Protein AF-A0A452YXS5-F1 (afdb_monomer)

Sequence (193 aa):
ILWVYSGRRGVHCWVCDSRARKLSNEQRSAIADYFRVYKGGENSLKKVSLTGPVLHPFLARSYTDVLKCFFEDKLLHSQQLFASEERCQKILELIPDENVASELHDKWQGNRRSSISKEDVNAARWEQLKTTLQSGKHKTQGLRRCVEEIVFSYTYPRLDMEGVKAHESFTEGPLLHTPKDRACLRSNRSQQL

Mean predicted aligned error: 9.59 Å

Nearest PDB structures (foldseek):
  8g9f-assembly1_D  TM=9.074E-01  e=2.894E-08  Xenopus laevis
  6r4u-assembly1_A  TM=8.465E-01  e=2.601E-08  Homo sapiens
  6r5e-assembly2_E  TM=8.454E-01  e=2.744E-08  Homo sapiens
  4bpu-assembly1_A  TM=8.577E-01  e=5.208E-08  Homo sapiens
  4mm2-assembly1_A  TM=7.569E-01  e=1.216E-06  Saccharomyces cerevisiae S288C

Foldseek 3Di:
DFWWALLPDDIDDDDPDPVLLPDALVRLLVVVVVLDQQDDDPPDLQRGDQDDPDGDPVLVCCCPVPLVCCCLVPVLQVVLQQQDPVSLVSLLSLQPDVVLSVVLSVVLVVPPPDPADSNRSSNVSLVVSVCSLPPPPDPDPRSPCSNVSSSCVRGRDDDDSVVRSDSPPPRPPQADQDPVGGGTHTDDPVPPD

Solvent-accessible surface area (backbone atoms only — not comparable to full-atom values): 11747 Å² total; per-residue (Å²): 118,46,44,29,35,65,46,80,88,54,71,46,81,45,65,75,49,74,69,60,70,70,53,52,54,66,56,37,40,54,55,51,54,72,69,56,60,74,78,46,59,94,86,41,80,62,34,45,73,84,70,74,98,61,70,57,69,68,59,48,46,46,39,70,78,46,43,49,56,46,39,65,74,45,43,42,68,76,64,45,51,52,72,44,70,73,45,40,48,64,55,38,65,59,45,88,48,65,67,60,31,48,54,51,52,50,56,64,59,72,52,75,82,59,97,65,52,72,71,55,43,31,56,52,52,51,52,52,50,52,54,58,53,67,33,84,85,59,80,52,84,72,40,80,48,40,69,58,34,52,49,43,66,78,61,55,82,84,79,65,62,67,70,60,39,45,95,77,60,84,62,82,56,76,69,46,68,42,102,79,82,26,63,15,44,76,57,62,82,85,78,79,119

Organism: Aegilops tauschii subsp. strangulata (NCBI:txid200361)

Radius of gyration: 20.04 Å; Cα contacts (8 Å, |Δi|>4): 189; chains: 1; bounding box: 56×34×54 Å

InterPro domains:
  IPR002755 DNA primase, small subunit [PF01896] (1-164)

pLDDT: mean 79.79, std 17.88, range [32.03, 97.44]

Structure (mmCIF, N/CA/C/O backbone):
data_AF-A0A452YXS5-F1
#
_entry.id   AF-A0A452YXS5-F1
#
loop_
_atom_site.group_PDB
_atom_site.id
_atom_site.type_symbol
_atom_site.label_atom_id
_atom_site.label_alt_id
_atom_site.label_comp_id
_atom_site.label_asym_id
_atom_site.label_entity_id
_atom_site.label_seq_id
_atom_site.pdbx_PDB_ins_code
_atom_site.Cartn_x
_atom_site.Cartn_y
_atom_site.Cartn_z
_atom_site.occupancy
_atom_site.B_iso_or_equiv
_atom_site.auth_seq_id
_atom_site.auth_comp_id
_atom_site.auth_asym_id
_atom_site.auth_atom_id
_atom_site.pdbx_PDB_model_num
ATOM 1 N N . ILE A 1 1 ? 13.499 -8.474 -17.213 1.00 88.62 1 ILE A N 1
ATOM 2 C CA . ILE A 1 1 ? 13.446 -7.817 -15.879 1.00 88.62 1 ILE A CA 1
ATOM 3 C C . ILE A 1 1 ? 14.267 -8.637 -14.893 1.00 88.62 1 ILE A C 1
ATOM 5 O O . ILE A 1 1 ? 14.045 -9.840 -14.813 1.00 88.62 1 ILE A O 1
ATOM 9 N N . LEU A 1 2 ? 15.193 -8.006 -14.173 1.00 90.50 2 LEU A N 1
ATOM 10 C CA . LEU A 1 2 ? 16.073 -8.633 -13.186 1.00 90.50 2 LEU A CA 1
ATOM 11 C C . LEU A 1 2 ? 15.911 -7.945 -11.824 1.00 90.50 2 LEU A C 1
ATOM 13 O O . LEU A 1 2 ? 16.016 -6.725 -11.748 1.00 90.50 2 LEU A O 1
ATOM 17 N N . TRP A 1 3 ? 15.693 -8.723 -10.763 1.00 89.31 3 TRP A N 1
ATOM 18 C CA . TRP A 1 3 ? 15.653 -8.224 -9.387 1.00 89.31 3 TRP A CA 1
ATOM 19 C C . TRP A 1 3 ? 16.946 -8.572 -8.651 1.00 89.31 3 TRP A C 1
ATOM 21 O O . TRP A 1 3 ? 17.420 -9.710 -8.711 1.00 89.31 3 TRP A O 1
ATOM 31 N N . VAL A 1 4 ? 17.511 -7.593 -7.952 1.00 88.75 4 VAL A N 1
ATOM 32 C CA . VAL A 1 4 ? 18.799 -7.703 -7.258 1.00 88.75 4 VAL A CA 1
ATOM 33 C C . VAL A 1 4 ? 18.611 -7.256 -5.816 1.00 88.75 4 VAL A C 1
ATOM 35 O O . VAL A 1 4 ? 18.044 -6.195 -5.572 1.00 88.75 4 VAL A O 1
ATOM 38 N N . TYR A 1 5 ? 19.062 -8.054 -4.855 1.00 88.44 5 TYR A N 1
ATOM 39 C CA . TYR A 1 5 ? 19.076 -7.652 -3.451 1.00 88.44 5 TYR A CA 1
ATOM 40 C C . TYR A 1 5 ? 20.083 -6.516 -3.240 1.00 88.44 5 TYR A C 1
ATOM 42 O O . TYR A 1 5 ? 21.218 -6.619 -3.691 1.00 88.44 5 TYR A O 1
ATOM 50 N N . SER A 1 6 ? 19.695 -5.456 -2.526 1.00 85.06 6 SER A N 1
ATOM 51 C CA . SER A 1 6 ? 20.539 -4.264 -2.330 1.00 85.06 6 SER A CA 1
ATOM 52 C C . SER A 1 6 ? 21.680 -4.445 -1.320 1.00 85.06 6 SER A C 1
ATOM 54 O O . SER A 1 6 ? 22.300 -3.473 -0.899 1.00 85.06 6 SER A O 1
ATOM 56 N N . GLY A 1 7 ? 21.898 -5.663 -0.820 1.00 83.12 7 GLY A N 1
ATOM 57 C CA . GLY A 1 7 ? 22.891 -5.957 0.215 1.00 83.12 7 GLY A CA 1
ATOM 58 C C . GLY A 1 7 ? 22.390 -5.731 1.648 1.00 83.12 7 GLY A C 1
ATOM 59 O O . GLY A 1 7 ? 22.897 -6.370 2.573 1.00 83.12 7 GLY A O 1
ATOM 60 N N . ARG A 1 8 ? 21.335 -4.923 1.866 1.00 88.56 8 ARG A N 1
ATOM 61 C CA . ARG A 1 8 ? 20.852 -4.599 3.228 1.00 88.56 8 ARG A CA 1
ATOM 62 C C . ARG A 1 8 ? 19.347 -4.745 3.482 1.00 88.56 8 ARG A C 1
ATOM 64 O O . ARG A 1 8 ? 18.953 -5.551 4.319 1.00 88.56 8 ARG A O 1
ATOM 71 N N . ARG A 1 9 ? 18.513 -3.878 2.898 1.00 87.75 9 ARG A N 1
ATOM 72 C CA . ARG A 1 9 ? 17.078 -3.741 3.261 1.00 87.75 9 ARG A CA 1
ATOM 73 C C . ARG A 1 9 ? 16.163 -3.447 2.069 1.00 87.75 9 ARG A C 1
ATOM 75 O O . ARG A 1 9 ? 15.023 -3.049 2.267 1.00 87.75 9 ARG A O 1
ATOM 82 N N . GLY A 1 10 ? 16.654 -3.612 0.847 1.00 87.88 10 GLY A N 1
ATOM 83 C CA . GLY A 1 10 ? 15.905 -3.277 -0.357 1.00 87.88 10 GLY A CA 1
ATOM 84 C C . GLY A 1 10 ? 16.206 -4.216 -1.512 1.00 87.88 10 GLY A C 1
ATOM 85 O O . GLY A 1 10 ? 17.029 -5.130 -1.416 1.00 87.88 10 GLY A O 1
ATOM 86 N N . VAL A 1 11 ? 15.515 -3.967 -2.616 1.00 90.44 11 VAL A N 1
ATOM 87 C CA . VAL A 1 11 ? 15.694 -4.671 -3.884 1.00 90.44 11 VAL A CA 1
ATOM 88 C C . VAL A 1 11 ? 15.713 -3.655 -5.018 1.00 90.44 11 VAL A C 1
ATOM 90 O O . VAL A 1 11 ? 14.970 -2.677 -4.992 1.00 90.44 11 VAL A O 1
ATOM 93 N N . HIS A 1 12 ? 16.568 -3.877 -6.010 1.00 88.00 12 HIS A N 1
ATOM 94 C CA . HIS A 1 12 ? 16.662 -3.067 -7.220 1.00 88.00 12 HIS A CA 1
ATOM 95 C C . HIS A 1 12 ? 16.058 -3.840 -8.392 1.00 88.00 12 HIS A C 1
ATOM 97 O O . HIS A 1 12 ? 16.245 -5.053 -8.506 1.00 88.00 12 HIS A O 1
ATOM 103 N N . CYS A 1 13 ? 15.359 -3.135 -9.279 1.00 90.56 13 CYS A N 1
ATOM 104 C CA . CYS A 1 13 ? 14.764 -3.704 -10.483 1.00 90.56 13 CYS A CA 1
ATOM 105 C C . CYS A 1 13 ? 15.466 -3.158 -11.726 1.00 90.56 13 CYS A C 1
ATOM 107 O O . CYS A 1 13 ? 15.467 -1.954 -11.962 1.00 90.56 13 CYS A O 1
ATOM 109 N N . TRP A 1 14 ? 16.019 -4.049 -12.544 1.00 89.56 14 TRP A N 1
ATOM 110 C CA . TRP A 1 14 ? 16.693 -3.719 -13.795 1.00 89.56 14 TRP A CA 1
ATOM 111 C C . TRP A 1 14 ? 15.837 -4.179 -14.979 1.00 89.56 14 TRP A C 1
ATOM 113 O O . TRP A 1 14 ? 15.551 -5.371 -15.156 1.00 89.56 14 TRP A O 1
ATOM 123 N N . VAL A 1 15 ? 15.421 -3.228 -15.815 1.00 91.19 15 VAL A N 1
ATOM 124 C CA . VAL A 1 15 ? 14.661 -3.485 -17.046 1.00 91.19 15 VAL A CA 1
ATOM 125 C C . VAL A 1 15 ? 15.600 -3.324 -18.240 1.00 91.19 15 VAL A C 1
ATOM 127 O O . VAL A 1 15 ? 15.908 -2.213 -18.659 1.00 91.19 15 VAL A O 1
ATOM 130 N N . CYS A 1 16 ? 16.088 -4.449 -18.770 1.00 91.44 16 CYS A N 1
ATOM 131 C CA . CYS A 1 16 ? 17.154 -4.470 -19.781 1.00 91.44 16 CYS A CA 1
ATOM 132 C C . CYS A 1 16 ? 16.650 -4.507 -21.234 1.00 91.44 16 CYS A C 1
ATOM 134 O O . CYS A 1 16 ? 17.454 -4.590 -22.164 1.00 91.44 16 CYS A O 1
ATOM 136 N N . ASP A 1 17 ? 15.335 -4.463 -21.447 1.00 93.88 17 ASP A N 1
ATOM 137 C CA . ASP A 1 17 ? 14.716 -4.426 -22.767 1.00 93.88 17 ASP A CA 1
ATOM 138 C C . ASP A 1 17 ? 15.268 -3.263 -23.609 1.00 93.88 17 ASP A C 1
ATOM 140 O O . ASP A 1 17 ? 15.427 -2.140 -23.126 1.00 93.88 17 ASP A O 1
ATOM 144 N N . SER A 1 18 ? 15.526 -3.503 -24.901 1.00 94.38 18 SER A N 1
ATOM 145 C CA . SER A 1 18 ? 16.117 -2.498 -25.805 1.00 94.38 18 SER A CA 1
ATOM 146 C C . SER A 1 18 ? 15.345 -1.172 -25.809 1.00 94.38 18 SER A C 1
ATOM 148 O O . SER A 1 18 ? 15.948 -0.102 -25.772 1.00 94.38 18 SER A O 1
ATOM 150 N N . ARG A 1 19 ? 14.007 -1.240 -25.768 1.00 94.88 19 ARG A N 1
ATOM 151 C CA . ARG A 1 19 ? 13.134 -0.060 -25.684 1.00 94.88 19 ARG A CA 1
ATOM 152 C C . ARG A 1 19 ? 13.271 0.678 -24.352 1.00 94.88 19 ARG A C 1
ATOM 154 O O . ARG A 1 19 ? 13.338 1.898 -24.363 1.00 94.88 19 ARG A O 1
ATOM 161 N N . ALA A 1 20 ? 13.372 -0.044 -23.234 1.00 91.31 20 ALA A N 1
ATOM 162 C CA . ALA A 1 20 ? 13.516 0.552 -21.905 1.00 91.31 20 ALA A CA 1
ATOM 163 C C . ALA A 1 20 ? 14.840 1.319 -21.758 1.00 91.31 20 ALA A C 1
ATOM 165 O O . ALA A 1 20 ? 14.873 2.401 -21.177 1.00 91.31 20 ALA A O 1
ATOM 166 N N . ARG A 1 21 ? 15.929 0.805 -22.346 1.00 89.69 21 ARG A N 1
ATOM 167 C CA . ARG A 1 21 ? 17.240 1.478 -22.338 1.00 89.69 21 ARG A CA 1
ATOM 168 C C . ARG A 1 21 ? 17.243 2.808 -23.096 1.00 89.69 21 ARG A C 1
ATOM 170 O O . ARG A 1 21 ? 17.991 3.701 -22.723 1.00 89.69 21 ARG A O 1
ATOM 177 N N . LYS A 1 22 ? 16.384 2.951 -24.108 1.00 92.88 22 LYS A N 1
ATOM 178 C CA . LYS A 1 22 ? 16.272 4.149 -24.958 1.00 92.88 22 LYS A CA 1
ATOM 179 C C . LYS A 1 22 ? 15.270 5.192 -24.443 1.00 92.88 22 LYS A C 1
ATOM 181 O O . LYS A 1 22 ? 15.069 6.197 -25.115 1.00 92.88 22 LYS A O 1
ATOM 186 N N . LEU A 1 23 ? 14.626 4.960 -23.295 1.00 91.94 23 LEU A N 1
ATOM 187 C CA . LEU A 1 23 ? 13.649 5.901 -22.741 1.00 91.94 23 LEU A CA 1
ATOM 188 C C . LEU A 1 23 ? 14.314 7.199 -22.275 1.00 91.94 23 LEU A C 1
ATOM 190 O O . LEU A 1 23 ? 15.327 7.151 -21.564 1.00 91.94 23 LEU A O 1
ATOM 194 N N . SER A 1 24 ? 13.685 8.330 -22.601 1.00 92.19 24 SER A N 1
ATOM 195 C CA . SER A 1 24 ? 14.038 9.645 -22.061 1.00 92.19 24 SER A CA 1
ATOM 196 C C . SER A 1 24 ? 13.708 9.747 -20.565 1.00 92.19 24 SER A C 1
ATOM 198 O O . SER A 1 24 ? 12.928 8.956 -20.024 1.00 92.19 24 SER A O 1
ATOM 200 N N . ASN A 1 25 ? 14.271 10.747 -19.881 1.00 88.50 25 ASN A N 1
ATOM 201 C CA . ASN A 1 25 ? 13.985 10.993 -18.461 1.00 88.50 25 ASN A CA 1
ATOM 202 C C . ASN A 1 25 ? 12.503 11.321 -18.215 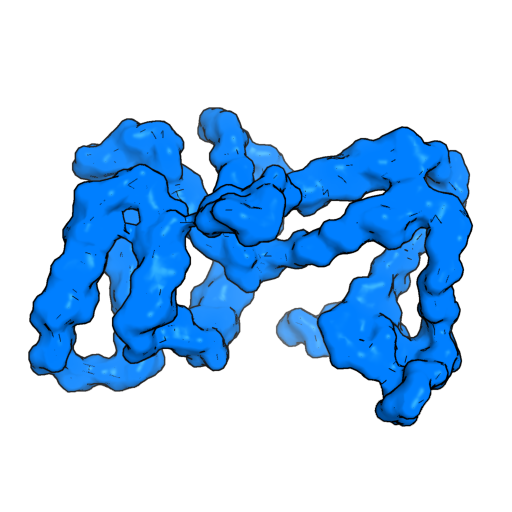1.00 88.50 25 ASN A C 1
ATOM 204 O O . ASN A 1 25 ? 11.939 10.913 -17.199 1.00 88.50 25 ASN A O 1
ATOM 208 N N . GLU A 1 26 ? 11.851 12.000 -19.161 1.00 91.62 26 GLU A N 1
ATOM 209 C CA . GLU A 1 26 ? 10.412 12.275 -19.115 1.00 91.62 26 GLU A CA 1
ATOM 210 C C . GLU A 1 26 ? 9.598 10.978 -19.187 1.00 91.62 26 GLU A C 1
ATOM 212 O O . GLU A 1 26 ? 8.743 10.730 -18.338 1.00 91.62 26 GLU A O 1
ATOM 217 N N . GLN A 1 27 ? 9.924 10.089 -20.130 1.00 93.00 27 GLN A N 1
ATOM 218 C CA . GLN A 1 27 ? 9.244 8.799 -20.265 1.00 93.00 27 GLN A CA 1
ATOM 219 C C . GLN A 1 27 ? 9.452 7.912 -19.029 1.00 93.00 27 GLN A C 1
ATOM 221 O O . GLN A 1 27 ? 8.514 7.263 -18.567 1.00 93.00 27 GLN A O 1
ATOM 226 N N . ARG A 1 28 ? 10.662 7.902 -18.456 1.00 90.00 28 ARG A N 1
ATOM 227 C CA . ARG A 1 28 ? 10.955 7.193 -17.197 1.00 90.00 28 ARG A CA 1
ATOM 228 C C . ARG A 1 28 ? 10.160 7.767 -16.031 1.00 90.00 28 ARG A C 1
ATOM 230 O O . ARG A 1 28 ? 9.606 6.999 -15.249 1.00 90.00 28 ARG A O 1
ATOM 237 N N . SER A 1 29 ? 10.062 9.093 -15.948 1.00 89.06 29 SER A N 1
ATOM 238 C CA . SER A 1 29 ? 9.259 9.777 -14.931 1.00 89.06 29 SER A CA 1
ATOM 239 C C . SER A 1 29 ? 7.784 9.409 -15.051 1.00 89.06 29 SER A C 1
ATOM 241 O O . SER A 1 29 ? 7.192 9.011 -14.056 1.00 89.06 29 SER A O 1
ATOM 243 N N . ALA A 1 30 ? 7.222 9.426 -16.263 1.00 92.12 30 ALA A N 1
ATOM 244 C CA . ALA A 1 30 ? 5.836 9.035 -16.504 1.00 92.12 30 ALA A CA 1
ATOM 245 C C . ALA A 1 30 ? 5.556 7.579 -16.087 1.00 92.12 30 ALA A C 1
ATOM 247 O O . ALA A 1 30 ? 4.531 7.294 -15.469 1.00 92.12 30 ALA A O 1
ATOM 248 N N . ILE A 1 31 ? 6.486 6.654 -16.362 1.00 92.12 31 ILE A N 1
ATOM 249 C CA . ILE A 1 31 ? 6.384 5.259 -15.903 1.00 92.12 31 ILE A CA 1
ATOM 250 C C . ILE A 1 31 ? 6.456 5.178 -14.374 1.00 92.12 31 ILE A C 1
ATOM 252 O O . ILE A 1 31 ? 5.677 4.450 -13.761 1.00 92.12 31 ILE A O 1
ATOM 256 N N . ALA A 1 32 ? 7.374 5.910 -13.744 1.00 90.00 32 ALA A N 1
ATOM 257 C CA . ALA A 1 32 ? 7.505 5.931 -12.291 1.00 90.00 32 ALA A CA 1
ATOM 258 C C . ALA A 1 32 ? 6.232 6.475 -11.622 1.00 90.00 32 ALA A C 1
ATOM 260 O O . ALA A 1 32 ? 5.711 5.870 -10.686 1.00 90.00 32 ALA A O 1
ATOM 261 N N . ASP A 1 33 ? 5.694 7.576 -12.149 1.00 89.56 33 ASP A N 1
ATOM 262 C CA . ASP A 1 33 ? 4.477 8.214 -11.653 1.00 89.56 33 ASP A CA 1
ATOM 263 C C . ASP A 1 33 ? 3.238 7.332 -11.865 1.00 89.56 33 ASP A C 1
ATOM 265 O O . ASP A 1 33 ? 2.355 7.316 -11.008 1.00 89.56 33 ASP A O 1
ATOM 269 N N . TYR A 1 34 ? 3.197 6.518 -12.926 1.00 91.94 34 TYR A N 1
ATOM 270 C CA . TYR A 1 34 ? 2.143 5.516 -13.126 1.00 91.94 34 TYR A CA 1
ATOM 271 C C . TYR A 1 34 ? 2.074 4.494 -11.977 1.00 91.94 34 TYR A C 1
ATOM 273 O O . TYR A 1 34 ? 0.985 4.098 -11.560 1.00 91.94 34 TYR A O 1
ATOM 281 N N . PHE A 1 35 ? 3.222 4.085 -11.427 1.00 90.88 35 PHE A N 1
ATOM 282 C CA . PHE A 1 35 ? 3.280 3.171 -10.280 1.00 90.88 35 PHE A CA 1
ATOM 283 C C . PHE A 1 35 ? 3.207 3.884 -8.922 1.00 90.88 35 PHE A C 1
ATOM 285 O O . PHE A 1 35 ? 3.114 3.217 -7.885 1.00 90.88 35 PHE A O 1
ATOM 292 N N . ARG A 1 36 ? 3.257 5.219 -8.894 1.00 89.00 36 ARG A N 1
ATOM 293 C CA . ARG A 1 36 ? 3.348 6.006 -7.666 1.00 89.00 36 ARG A CA 1
ATOM 294 C C . ARG A 1 36 ? 1.990 6.139 -6.978 1.00 89.00 36 ARG A C 1
ATOM 296 O O . ARG A 1 36 ? 1.142 6.947 -7.354 1.00 89.00 36 ARG A O 1
ATOM 303 N N . VAL A 1 37 ? 1.829 5.391 -5.890 1.00 90.56 37 VAL A N 1
ATOM 304 C CA . VAL A 1 37 ? 0.651 5.470 -5.009 1.00 90.56 37 VAL A CA 1
ATOM 305 C C . VAL A 1 37 ? 0.856 6.459 -3.858 1.00 90.56 37 VAL A C 1
ATOM 307 O O . VAL A 1 37 ? -0.069 7.177 -3.483 1.00 90.56 37 VAL A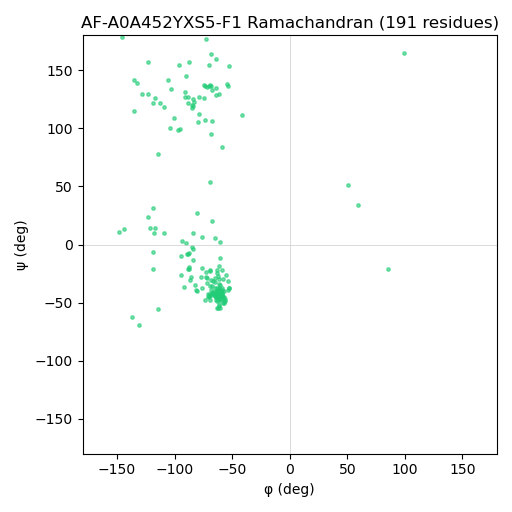 O 1
ATOM 310 N N . TYR A 1 38 ? 2.075 6.544 -3.320 1.00 85.69 38 TYR A N 1
ATOM 311 C CA . TYR A 1 38 ? 2.402 7.455 -2.225 1.00 85.69 38 TYR A CA 1
ATOM 312 C C . TYR A 1 38 ? 2.594 8.883 -2.747 1.00 85.69 38 TYR A C 1
ATOM 314 O O . TYR A 1 38 ? 3.543 9.175 -3.486 1.00 85.69 38 TYR A O 1
ATOM 322 N N . LYS A 1 39 ? 1.676 9.772 -2.361 1.00 77.19 39 LYS A N 1
ATOM 323 C CA . LYS A 1 39 ? 1.644 11.175 -2.812 1.00 77.19 39 LYS A CA 1
ATOM 324 C C . LYS A 1 39 ? 1.796 12.190 -1.673 1.00 77.19 39 LYS A C 1
ATOM 326 O O . LYS A 1 39 ? 1.932 13.374 -1.950 1.00 77.19 39 LYS A O 1
ATOM 331 N N . GLY A 1 40 ? 1.809 11.738 -0.419 1.00 65.44 40 GLY A N 1
ATOM 332 C CA . GLY A 1 40 ? 1.972 12.594 0.756 1.00 65.44 40 GLY A CA 1
ATOM 333 C C . GLY A 1 40 ? 3.432 12.789 1.195 1.00 65.44 40 GLY A C 1
ATOM 334 O O . GLY A 1 40 ? 4.240 11.866 1.088 1.00 65.44 40 GLY A O 1
ATOM 335 N N . GLY A 1 41 ? 3.768 13.986 1.696 1.00 61.09 41 GLY A N 1
ATOM 336 C CA . GLY A 1 41 ? 5.071 14.295 2.312 1.00 61.09 41 GLY A CA 1
ATOM 337 C C . GLY A 1 41 ? 5.247 13.660 3.701 1.00 61.09 41 GLY A C 1
ATOM 338 O O . GLY A 1 41 ? 4.314 13.041 4.222 1.00 61.09 41 GLY A O 1
ATOM 339 N N . GLU A 1 42 ? 6.421 13.818 4.328 1.00 57.91 42 GLU A N 1
ATOM 340 C CA . GLU A 1 42 ? 6.730 13.204 5.638 1.00 57.91 42 GLU A CA 1
ATOM 341 C C . GLU A 1 42 ? 5.675 13.501 6.714 1.00 57.91 42 GLU A C 1
ATOM 343 O O . GLU A 1 42 ? 5.298 12.582 7.443 1.00 57.91 42 GLU A O 1
ATOM 348 N N . ASN A 1 43 ? 5.122 14.719 6.701 1.00 58.75 43 ASN A N 1
ATOM 349 C CA . ASN A 1 43 ? 4.147 15.228 7.674 1.00 58.75 43 ASN A CA 1
ATOM 350 C C . ASN A 1 43 ? 2.684 14.862 7.371 1.00 58.75 43 ASN A C 1
ATOM 352 O O . ASN A 1 43 ? 1.789 15.235 8.123 1.00 58.75 43 ASN A O 1
ATOM 356 N N . SER A 1 44 ? 2.406 14.172 6.263 1.00 66.94 44 SER A N 1
ATOM 357 C CA . SER A 1 44 ? 1.036 13.751 5.955 1.00 66.94 44 SER A CA 1
ATOM 358 C C . SER A 1 44 ? 0.686 12.457 6.692 1.00 66.94 44 SER A C 1
ATOM 360 O O . SER A 1 44 ? 1.352 11.434 6.515 1.00 66.94 44 SER A O 1
ATOM 362 N N . LEU A 1 45 ? -0.379 12.501 7.499 1.00 65.62 45 LEU A N 1
ATOM 363 C CA . LEU A 1 45 ? -0.933 11.319 8.172 1.00 65.62 45 LEU A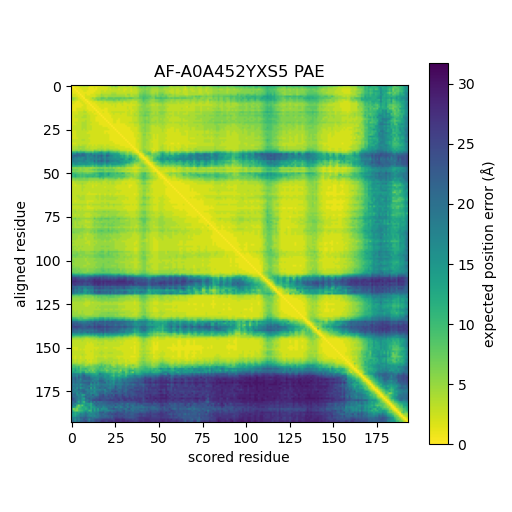 CA 1
ATOM 364 C C . LEU A 1 45 ? -1.475 10.321 7.135 1.00 65.62 45 LEU A C 1
ATOM 366 O O . LEU A 1 45 ? -1.135 9.139 7.153 1.00 65.62 45 LEU A O 1
ATOM 370 N N . LYS A 1 46 ? -2.214 10.820 6.135 1.00 73.44 46 LYS A N 1
ATOM 371 C CA . LYS A 1 46 ? -2.720 10.024 5.011 1.00 73.44 46 LYS A CA 1
ATOM 372 C C . LYS A 1 46 ? -1.792 10.116 3.797 1.00 73.44 46 LYS A C 1
ATOM 374 O O . LYS A 1 46 ? -1.847 11.065 3.017 1.00 73.44 46 LYS A O 1
ATOM 379 N N . LYS A 1 47 ? -0.941 9.101 3.618 1.00 80.94 47 LYS A N 1
ATOM 380 C CA . LYS A 1 47 ? 0.066 9.057 2.534 1.00 80.94 47 LYS A CA 1
ATOM 381 C C . LYS A 1 47 ? -0.454 8.461 1.222 1.00 80.94 47 LYS A C 1
ATOM 383 O O . LYS A 1 47 ? 0.141 8.702 0.167 1.00 80.94 47 LYS A O 1
ATOM 388 N N . VAL A 1 48 ? -1.553 7.707 1.289 1.00 88.44 48 VAL A N 1
ATOM 389 C CA . VAL A 1 48 ? -2.228 7.069 0.152 1.00 88.44 48 VAL A CA 1
ATOM 390 C C . VAL A 1 48 ? -3.634 7.643 0.014 1.00 88.44 48 VAL A C 1
ATOM 392 O O . VAL A 1 48 ? -4.406 7.633 0.967 1.00 88.44 48 VAL A O 1
ATOM 395 N N . SER A 1 49 ? -3.957 8.137 -1.181 1.00 87.00 49 SER A N 1
ATOM 396 C CA . SER A 1 49 ? -5.292 8.623 -1.533 1.00 87.00 49 SER A CA 1
ATOM 397 C C . SER A 1 49 ? -5.670 8.078 -2.906 1.00 87.00 49 SER A C 1
ATOM 399 O O . SER A 1 49 ? -5.007 8.376 -3.906 1.00 87.00 49 SER A O 1
ATOM 401 N N . LEU A 1 50 ? -6.694 7.229 -2.943 1.00 87.19 50 LEU A N 1
ATOM 402 C CA . LEU A 1 50 ? -7.193 6.589 -4.154 1.00 87.19 50 LEU A CA 1
ATOM 403 C C . LEU A 1 50 ? -8.387 7.393 -4.676 1.00 87.19 50 LEU A C 1
ATOM 405 O O . LEU A 1 50 ? -9.511 7.262 -4.197 1.00 87.19 50 LEU A O 1
ATOM 409 N N . THR A 1 51 ? -8.132 8.257 -5.658 1.00 80.56 51 THR A N 1
ATOM 410 C CA . THR A 1 51 ? -9.136 9.181 -6.196 1.00 80.56 51 THR A CA 1
ATOM 411 C C . THR A 1 51 ? -9.960 8.571 -7.331 1.00 80.56 51 THR A C 1
ATOM 413 O O . THR A 1 51 ? -9.525 7.666 -8.042 1.00 80.56 51 THR A O 1
ATOM 416 N N . GLY A 1 52 ? -11.155 9.130 -7.532 1.00 79.56 52 GLY A N 1
ATOM 417 C CA . GLY A 1 52 ? -12.019 8.828 -8.670 1.00 79.56 52 GLY A CA 1
ATOM 418 C C . GLY A 1 52 ? -13.151 7.833 -8.376 1.00 79.56 52 GLY A C 1
ATOM 419 O O . GLY A 1 52 ? -13.164 7.147 -7.352 1.00 79.56 52 GLY A O 1
ATOM 420 N N . PRO A 1 53 ? -14.148 7.756 -9.276 1.00 78.06 53 PRO A N 1
ATOM 421 C CA . PRO A 1 53 ? -15.313 6.888 -9.104 1.00 78.06 53 PRO A CA 1
ATOM 422 C C . PRO A 1 53 ? -14.984 5.402 -9.303 1.00 78.06 53 PRO A C 1
ATOM 424 O O . PRO A 1 53 ? -15.693 4.539 -8.778 1.00 78.06 53 PRO A O 1
ATOM 427 N N . VAL A 1 54 ? -13.920 5.095 -10.046 1.00 85.25 54 VAL A N 1
ATOM 428 C CA . VAL A 1 54 ? -13.451 3.739 -10.343 1.00 85.25 54 VAL A CA 1
ATOM 429 C C . VAL A 1 54 ? -11.948 3.688 -10.106 1.00 85.25 54 VAL A C 1
ATOM 431 O O . VAL A 1 54 ? -11.230 4.628 -10.441 1.00 85.25 54 VAL A O 1
ATOM 434 N N . LEU A 1 55 ? -11.481 2.593 -9.508 1.00 88.88 55 LEU A N 1
ATOM 435 C CA . LEU A 1 55 ? -10.061 2.384 -9.266 1.00 88.88 55 LEU A CA 1
ATOM 436 C C . LEU A 1 55 ? -9.362 2.049 -10.587 1.00 88.88 55 LEU A C 1
ATOM 438 O O . LEU A 1 55 ? -9.868 1.245 -11.371 1.00 88.88 55 LEU A O 1
ATOM 442 N N . HIS A 1 56 ? -8.196 2.646 -10.826 1.00 92.25 56 HIS A N 1
ATOM 443 C CA . HIS A 1 56 ? -7.411 2.366 -12.025 1.00 92.25 56 HIS A CA 1
ATOM 444 C C . HIS A 1 56 ? -7.154 0.847 -12.170 1.00 92.25 56 HIS A C 1
ATOM 446 O O . HIS A 1 56 ? -6.784 0.221 -11.171 1.00 92.25 56 HIS A O 1
ATOM 452 N N . PRO A 1 57 ? -7.285 0.236 -13.370 1.00 94.62 57 PRO A N 1
ATOM 453 C CA . PRO A 1 57 ? -7.225 -1.222 -13.538 1.00 94.62 57 PRO A CA 1
ATOM 454 C C . PRO A 1 57 ? -5.978 -1.880 -12.942 1.00 94.62 57 PRO A C 1
ATOM 456 O O . PRO A 1 57 ? -6.058 -2.955 -12.355 1.00 94.62 57 PRO A O 1
ATOM 459 N N . PHE A 1 58 ? -4.822 -1.216 -13.042 1.00 94.50 58 PHE A N 1
ATOM 460 C CA . PHE A 1 58 ? -3.589 -1.692 -12.415 1.00 94.50 58 PHE A CA 1
ATOM 461 C C . PHE A 1 58 ? -3.694 -1.763 -10.885 1.00 94.50 58 PHE A C 1
ATOM 463 O O . PHE A 1 58 ? -3.333 -2.783 -10.312 1.00 94.50 58 PHE A O 1
ATOM 470 N N . LEU A 1 59 ? -4.232 -0.727 -10.234 1.00 94.62 59 LEU A N 1
ATOM 471 C CA . LEU A 1 59 ? -4.383 -0.696 -8.778 1.00 94.62 59 LEU A CA 1
ATOM 472 C C . LEU A 1 59 ? -5.433 -1.708 -8.308 1.00 94.62 59 LEU A C 1
ATOM 474 O O . LEU A 1 59 ? -5.215 -2.389 -7.311 1.00 94.62 59 LEU A O 1
ATOM 478 N N . ALA A 1 60 ? -6.533 -1.857 -9.051 1.00 94.62 60 ALA A N 1
ATOM 479 C CA . ALA A 1 60 ? -7.541 -2.876 -8.769 1.00 94.62 60 ALA A CA 1
ATOM 480 C C . ALA A 1 60 ? -6.941 -4.287 -8.820 1.00 94.62 60 ALA A C 1
ATOM 482 O O . ALA A 1 60 ? -7.110 -5.061 -7.881 1.00 94.62 60 ALA A O 1
ATOM 483 N N . ARG A 1 61 ? -6.165 -4.587 -9.868 1.00 95.88 61 ARG A N 1
ATOM 484 C CA . ARG A 1 61 ? -5.470 -5.870 -10.003 1.00 95.88 61 ARG A CA 1
ATOM 485 C C . ARG A 1 61 ? -4.430 -6.082 -8.903 1.00 95.88 61 ARG A C 1
ATOM 487 O O . ARG A 1 61 ? -4.399 -7.143 -8.300 1.00 95.88 61 ARG A O 1
ATOM 494 N N . SER A 1 62 ? -3.608 -5.074 -8.600 1.00 96.25 62 SER A N 1
ATOM 495 C CA . SER A 1 62 ? -2.638 -5.155 -7.500 1.00 96.25 62 SER A CA 1
ATOM 496 C C . SER A 1 62 ? -3.316 -5.469 -6.169 1.00 96.25 62 SER A C 1
ATOM 498 O O . SER A 1 62 ? -2.840 -6.332 -5.436 1.00 96.25 62 SER A O 1
ATOM 500 N N . TYR A 1 63 ? -4.433 -4.800 -5.872 1.00 96.31 63 TYR A N 1
ATOM 501 C CA . TYR A 1 63 ? -5.196 -5.041 -4.654 1.00 96.31 63 TYR A CA 1
ATOM 502 C C . TYR A 1 63 ? -5.715 -6.479 -4.578 1.00 96.31 63 TYR A C 1
ATOM 504 O O . TYR A 1 63 ? -5.431 -7.171 -3.600 1.00 96.31 63 TYR A O 1
ATOM 512 N N . THR A 1 64 ? -6.437 -6.921 -5.610 1.00 95.88 64 THR A N 1
ATOM 513 C CA . THR A 1 64 ? -7.115 -8.223 -5.624 1.00 95.88 64 THR A CA 1
ATOM 514 C C . THR A 1 64 ? -6.142 -9.393 -5.687 1.00 95.88 64 THR A C 1
ATOM 516 O O . THR A 1 64 ? -6.315 -10.351 -4.942 1.00 95.88 64 THR A O 1
ATOM 519 N N . ASP A 1 65 ? -5.116 -9.314 -6.533 1.00 96.12 65 ASP A N 1
ATOM 520 C CA . ASP A 1 65 ? -4.278 -10.476 -6.847 1.00 96.12 65 ASP A CA 1
ATOM 521 C C . ASP A 1 65 ? -3.119 -10.658 -5.858 1.00 96.12 65 ASP A C 1
ATOM 523 O O . ASP A 1 65 ? -2.532 -11.736 -5.792 1.00 96.12 65 ASP A O 1
ATOM 527 N N . VAL A 1 66 ? -2.731 -9.599 -5.133 1.00 95.94 66 VAL A N 1
ATOM 528 C CA . VAL A 1 66 ? -1.507 -9.608 -4.314 1.00 95.94 66 VAL A CA 1
ATOM 529 C C . VAL A 1 66 ? -1.718 -8.976 -2.942 1.00 95.94 66 VAL A C 1
ATOM 531 O O . VAL A 1 66 ? -1.532 -9.636 -1.921 1.00 95.94 66 VAL A O 1
ATOM 534 N N . LEU A 1 67 ? -2.068 -7.686 -2.894 1.00 97.44 67 LEU A N 1
ATOM 535 C CA . LEU A 1 67 ? -1.945 -6.901 -1.660 1.00 97.44 67 LEU A CA 1
ATOM 536 C C . LEU A 1 67 ? -2.918 -7.362 -0.579 1.00 97.44 67 LEU A C 1
ATOM 538 O O . LEU A 1 67 ? -2.532 -7.439 0.584 1.00 97.44 67 LEU A O 1
ATOM 542 N N . LYS A 1 68 ? -4.165 -7.671 -0.953 1.00 96.06 68 LYS A N 1
ATOM 543 C CA . LYS A 1 68 ? -5.198 -8.081 -0.000 1.00 96.06 68 LYS A CA 1
ATOM 544 C C . LYS A 1 68 ? -4.811 -9.376 0.716 1.00 96.06 68 LYS A C 1
ATOM 546 O O . LYS A 1 68 ? -4.741 -9.377 1.940 1.00 96.06 68 LYS A O 1
ATOM 551 N N . CYS A 1 69 ? -4.503 -10.435 -0.035 1.00 95.44 69 CYS A N 1
ATOM 552 C CA . CYS A 1 69 ? -4.106 -11.723 0.540 1.00 95.44 69 CYS A CA 1
ATOM 553 C C . CYS A 1 69 ? -2.825 -11.591 1.369 1.00 95.44 69 CYS A C 1
ATOM 555 O O . CYS A 1 69 ? -2.766 -12.058 2.499 1.00 95.44 69 CYS A O 1
ATOM 557 N N . PHE A 1 70 ? -1.814 -10.869 0.872 1.00 96.31 70 PHE A N 1
ATOM 558 C CA . PHE A 1 70 ? -0.591 -10.653 1.645 1.00 96.31 70 PHE A CA 1
ATOM 559 C C . PHE A 1 70 ? -0.849 -9.888 2.956 1.00 96.31 70 PHE A C 1
ATOM 561 O O . PHE A 1 70 ? -0.268 -10.221 3.992 1.00 96.31 70 PHE A O 1
ATOM 568 N N . PHE A 1 71 ? -1.725 -8.879 2.935 1.00 96.56 71 PHE A N 1
ATOM 569 C CA . PHE A 1 71 ? -2.104 -8.136 4.134 1.00 96.56 71 PHE A CA 1
ATOM 570 C C . PHE A 1 71 ? -2.801 -9.037 5.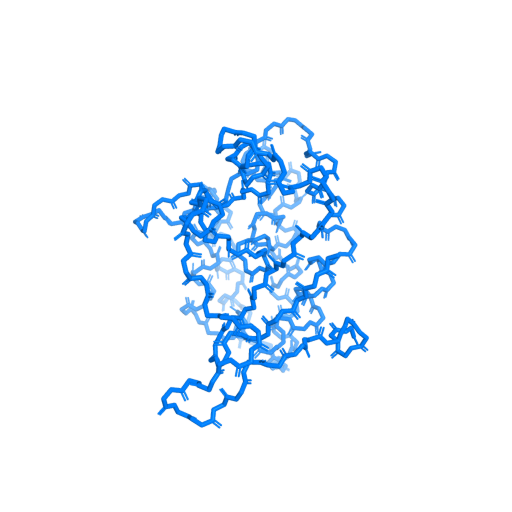157 1.00 96.56 71 PHE A C 1
ATOM 572 O O . PHE A 1 71 ? -2.352 -9.104 6.300 1.00 96.56 71 PHE A O 1
ATOM 579 N N . GLU A 1 72 ? -3.867 -9.727 4.746 1.00 94.56 72 GLU A N 1
ATOM 580 C CA . GLU A 1 72 ? -4.723 -10.520 5.636 1.00 94.56 72 GLU A CA 1
ATOM 581 C C . GLU A 1 72 ? -4.002 -11.784 6.137 1.00 94.56 72 GLU A C 1
ATOM 583 O O . GLU A 1 72 ? -3.974 -12.040 7.340 1.00 94.56 72 GLU A O 1
ATOM 588 N N . ASP A 1 73 ? -3.318 -12.518 5.256 1.00 93.06 73 ASP A N 1
ATOM 589 C CA . ASP A 1 73 ? -2.733 -13.819 5.596 1.00 93.06 73 ASP A CA 1
ATOM 590 C C . ASP A 1 73 ? -1.377 -13.688 6.297 1.00 93.06 73 ASP A C 1
ATOM 592 O O . ASP A 1 73 ? -1.034 -14.496 7.164 1.00 93.06 73 ASP A O 1
ATOM 596 N N . LYS A 1 74 ? -0.573 -12.679 5.933 1.00 92.88 74 LYS A N 1
ATOM 597 C CA . LYS A 1 74 ? 0.818 -12.552 6.404 1.00 92.88 74 LYS A CA 1
ATOM 598 C C . LYS A 1 74 ? 1.026 -11.335 7.291 1.00 92.88 74 LYS A C 1
ATOM 600 O O . LYS A 1 74 ? 1.540 -11.467 8.406 1.00 92.88 74 LYS A O 1
ATOM 605 N N . LEU A 1 75 ? 0.688 -10.141 6.808 1.00 94.56 75 LEU A N 1
ATOM 606 C CA . LEU A 1 75 ? 1.081 -8.906 7.487 1.00 94.56 75 LEU A CA 1
ATOM 607 C C . LEU A 1 75 ? 0.325 -8.707 8.803 1.00 94.56 75 LEU A C 1
ATOM 609 O O . LEU A 1 75 ? 0.948 -8.388 9.812 1.00 94.56 75 LEU A O 1
ATOM 613 N N . LEU A 1 76 ? -0.988 -8.935 8.802 1.00 92.19 76 LEU A N 1
ATOM 614 C CA . LEU A 1 76 ? -1.857 -8.735 9.958 1.00 92.19 76 LEU A CA 1
ATOM 615 C C . LEU A 1 76 ? -1.365 -9.535 11.176 1.00 92.19 76 LEU A C 1
ATOM 617 O O . LEU A 1 76 ? -1.192 -8.975 12.260 1.00 92.19 76 LEU A O 1
ATOM 621 N N . HIS A 1 77 ? -1.040 -10.813 10.960 1.00 87.94 77 HIS A N 1
ATOM 622 C CA . HIS A 1 77 ? -0.537 -11.728 11.985 1.00 87.94 77 HIS A CA 1
ATOM 623 C C . HIS A 1 77 ? 0.914 -11.444 12.380 1.00 87.94 77 HIS A C 1
ATOM 625 O O . HIS A 1 77 ? 1.229 -11.368 13.566 1.00 87.94 77 HIS A O 1
ATOM 631 N N . SER A 1 78 ? 1.810 -11.265 11.404 1.00 91.44 78 SER A N 1
ATOM 632 C CA . SER A 1 78 ? 3.240 -11.076 11.691 1.00 91.44 78 SER A CA 1
ATOM 633 C C . SER A 1 78 ? 3.537 -9.733 12.353 1.00 91.44 78 SER A C 1
ATOM 635 O O . SER A 1 78 ? 4.411 -9.647 13.213 1.00 91.44 78 SER A O 1
ATOM 637 N N . GLN A 1 79 ? 2.804 -8.684 11.973 1.00 91.62 79 GLN A N 1
ATOM 638 C CA . GLN A 1 79 ? 2.991 -7.343 12.510 1.00 91.62 79 GLN A CA 1
ATOM 639 C C . GLN A 1 79 ? 2.063 -7.032 13.673 1.00 91.62 79 GLN A C 1
ATOM 641 O O . GLN A 1 79 ? 2.306 -6.019 14.316 1.00 91.62 79 GLN A O 1
ATOM 646 N N . GLN A 1 80 ? 1.056 -7.859 13.987 1.00 90.94 80 GLN A N 1
ATOM 647 C CA . GLN A 1 80 ? 0.158 -7.670 15.137 1.00 90.94 80 GLN A CA 1
ATOM 648 C C . GLN A 1 80 ? -0.433 -6.244 15.176 1.00 90.94 80 GLN A C 1
ATOM 650 O O . GLN A 1 80 ? -0.307 -5.515 16.170 1.00 90.94 80 GLN A O 1
ATOM 655 N N . LEU A 1 81 ? -0.998 -5.810 14.045 1.00 91.31 81 LEU A N 1
ATOM 656 C CA . LEU A 1 81 ? -1.408 -4.425 13.785 1.00 91.31 81 LEU A CA 1
ATOM 657 C C . LEU A 1 81 ? -2.508 -3.905 14.724 1.00 91.31 81 LEU A C 1
ATOM 659 O O . LEU A 1 81 ? -2.610 -2.702 14.926 1.00 91.31 81 LEU A O 1
ATOM 663 N N . PHE A 1 82 ? -3.284 -4.788 15.346 1.00 91.56 82 PHE A N 1
ATOM 664 C CA . PHE A 1 82 ? -4.362 -4.433 16.271 1.00 91.56 82 PHE A CA 1
ATOM 665 C C . PHE A 1 82 ? -4.123 -4.941 17.698 1.00 91.56 82 PHE A C 1
ATOM 667 O O . PHE A 1 82 ? -5.051 -4.964 18.502 1.00 91.56 82 PHE A O 1
ATOM 674 N N . ALA A 1 83 ? -2.903 -5.368 18.040 1.00 88.50 83 ALA A N 1
ATOM 675 C CA . ALA A 1 83 ? -2.627 -5.957 19.353 1.00 88.50 83 ALA A CA 1
ATOM 676 C C . ALA A 1 83 ? -2.513 -4.929 20.492 1.00 88.50 83 ALA A C 1
ATOM 678 O O . ALA A 1 83 ? -2.787 -5.264 21.643 1.00 88.50 83 ALA A O 1
ATOM 679 N N . SER A 1 84 ? -2.112 -3.690 20.193 1.00 89.69 84 SER A N 1
ATOM 680 C CA . SER A 1 84 ? -1.993 -2.610 21.180 1.00 89.69 84 SER A CA 1
ATOM 681 C C . SER A 1 84 ? -2.833 -1.400 20.793 1.00 89.69 84 SER A C 1
ATOM 683 O O . SER A 1 84 ? -3.139 -1.187 19.619 1.00 89.69 84 SER A O 1
ATOM 685 N N . GLU A 1 85 ? -3.178 -0.596 21.793 1.00 90.19 85 GLU A N 1
ATOM 686 C CA . GLU A 1 85 ? -3.934 0.648 21.631 1.00 90.19 85 GLU A CA 1
ATOM 687 C C . GLU A 1 85 ? -3.213 1.641 20.710 1.00 90.19 85 GLU A C 1
ATOM 689 O O . GLU A 1 85 ? -3.813 2.136 19.764 1.00 90.19 85 GLU A O 1
ATOM 694 N N . GLU A 1 86 ? -1.897 1.815 20.876 1.00 92.06 86 GLU A N 1
ATOM 695 C CA . GLU A 1 86 ? -1.074 2.672 20.007 1.00 92.06 86 GLU A CA 1
ATOM 696 C C . GLU A 1 86 ? -1.157 2.266 18.525 1.00 92.06 86 GLU A C 1
ATOM 698 O O . GLU A 1 86 ? -1.210 3.108 17.630 1.00 92.06 86 GLU A O 1
ATOM 703 N N . ARG A 1 87 ? -1.165 0.960 18.235 1.00 91.69 87 ARG A N 1
ATOM 704 C CA . ARG A 1 87 ? -1.223 0.469 16.851 1.00 91.69 87 ARG A CA 1
ATOM 705 C C . ARG A 1 87 ? -2.621 0.588 16.264 1.00 91.69 87 ARG A C 1
ATOM 707 O O . ARG A 1 87 ? -2.748 0.956 15.100 1.00 91.69 87 ARG A O 1
ATOM 714 N N . CYS A 1 88 ? -3.646 0.346 17.081 1.00 92.62 88 CYS A N 1
ATOM 715 C CA . CYS A 1 88 ? -5.028 0.615 16.704 1.00 92.62 88 CYS A CA 1
ATOM 716 C C . CYS A 1 88 ? -5.201 2.095 16.347 1.00 92.62 88 CYS A C 1
ATOM 718 O O . CYS A 1 88 ? -5.746 2.397 15.290 1.00 92.62 88 CYS A O 1
ATOM 720 N N . GLN A 1 89 ? -4.655 3.001 17.162 1.00 92.88 89 GLN A N 1
ATOM 721 C CA . GLN A 1 89 ? -4.725 4.440 16.927 1.00 92.88 89 GLN A CA 1
ATOM 722 C C . GLN A 1 89 ? -4.110 4.840 15.580 1.00 92.88 89 GLN A C 1
ATOM 724 O O . GLN A 1 89 ? -4.746 5.555 14.813 1.00 92.88 89 GLN A O 1
ATOM 729 N N . LYS A 1 90 ? -2.943 4.287 15.222 1.00 92.50 90 LYS A N 1
ATOM 730 C CA . LYS A 1 90 ? -2.315 4.526 13.905 1.00 92.50 90 LYS A CA 1
ATOM 731 C C . LYS A 1 90 ? -3.199 4.123 12.724 1.00 92.50 90 LYS A C 1
ATOM 733 O O . LYS A 1 90 ? -3.067 4.696 11.650 1.00 92.50 90 LYS A O 1
ATOM 738 N N . ILE A 1 91 ? -4.068 3.126 12.892 1.00 93.38 91 ILE A N 1
ATOM 739 C CA . ILE A 1 91 ? -5.015 2.705 11.850 1.00 93.38 91 ILE A CA 1
ATOM 740 C C . ILE A 1 91 ? -6.238 3.621 11.836 1.00 93.38 91 ILE A C 1
ATOM 742 O O . ILE A 1 91 ? -6.707 3.976 10.757 1.00 93.38 91 ILE A O 1
ATOM 746 N N . LEU A 1 92 ? -6.727 4.036 13.007 1.00 93.06 92 LEU A N 1
ATOM 747 C CA . LEU A 1 92 ? -7.831 4.991 13.129 1.00 93.06 92 LEU A CA 1
ATOM 748 C C . LEU A 1 92 ? -7.483 6.346 12.501 1.00 93.06 92 LEU A C 1
ATOM 750 O O . LEU A 1 92 ? -8.322 6.923 11.822 1.00 93.06 92 LEU A O 1
ATOM 754 N N . GLU A 1 93 ? -6.234 6.800 12.625 1.00 92.06 93 GLU A N 1
ATOM 755 C CA . GLU A 1 93 ? -5.722 8.019 11.974 1.00 92.06 93 GLU A CA 1
ATOM 756 C C . GLU A 1 93 ? -5.770 7.972 10.434 1.00 92.06 93 GLU A C 1
ATOM 758 O O . GLU A 1 93 ? -5.708 9.011 9.776 1.00 92.06 93 GLU A O 1
ATOM 763 N N . LEU A 1 94 ? -5.884 6.780 9.834 1.00 90.56 94 LEU A N 1
ATOM 764 C CA . LEU A 1 94 ? -6.042 6.621 8.384 1.00 90.56 94 LEU A CA 1
ATOM 765 C C . LEU A 1 94 ? -7.504 6.754 7.932 1.00 90.56 94 LEU A C 1
ATOM 767 O O . LEU A 1 94 ? -7.752 6.880 6.729 1.00 90.56 94 LEU A O 1
ATOM 771 N N . ILE A 1 95 ? -8.460 6.720 8.865 1.00 90.94 95 ILE A N 1
ATOM 772 C CA . ILE A 1 95 ? -9.895 6.811 8.591 1.00 90.94 95 ILE A CA 1
ATOM 773 C C . ILE A 1 95 ? -10.286 8.295 8.499 1.00 90.94 95 ILE A C 1
ATOM 775 O O . ILE A 1 95 ? -10.132 9.022 9.474 1.00 90.94 95 ILE A O 1
ATOM 779 N N . PRO A 1 96 ? -10.820 8.772 7.357 1.00 86.81 96 PRO A N 1
ATOM 780 C CA . PRO A 1 96 ? -11.149 10.191 7.192 1.00 86.81 96 PRO A CA 1
ATOM 781 C C . PRO A 1 96 ? -12.324 10.695 8.042 1.00 86.81 96 PRO A C 1
ATOM 783 O O . PRO A 1 96 ? -12.457 11.899 8.226 1.00 86.81 96 PRO A O 1
ATOM 786 N N . ASP A 1 97 ? -13.217 9.802 8.473 1.00 87.88 97 ASP A N 1
ATOM 787 C CA . ASP A 1 97 ? -14.419 10.145 9.239 1.00 87.88 97 ASP A CA 1
ATOM 788 C C . ASP A 1 97 ? -14.183 9.877 10.730 1.00 87.88 97 ASP A C 1
ATOM 790 O O . ASP A 1 97 ? -14.111 8.723 11.163 1.00 87.88 97 ASP A O 1
ATOM 794 N N . GLU A 1 98 ? -14.072 10.951 11.512 1.00 88.94 98 GLU A N 1
ATOM 795 C CA . GLU A 1 98 ? -13.817 10.892 12.955 1.00 88.94 98 GLU A CA 1
ATOM 796 C C . GLU A 1 98 ? -14.926 10.170 13.730 1.00 88.94 98 GLU A C 1
ATOM 798 O O . GLU A 1 98 ? -14.642 9.518 14.736 1.00 88.94 98 GLU A O 1
ATOM 803 N N . ASN A 1 99 ? -16.178 10.217 13.256 1.00 89.62 99 ASN A N 1
ATOM 804 C CA . ASN A 1 99 ? -17.281 9.513 13.913 1.00 89.62 99 ASN A CA 1
ATOM 805 C C . ASN A 1 99 ? -17.116 8.001 13.759 1.00 89.62 99 ASN A C 1
ATOM 807 O O . ASN A 1 99 ? -17.286 7.254 14.720 1.00 89.62 99 ASN A O 1
ATOM 811 N N . VAL A 1 100 ? -16.731 7.553 12.560 1.00 90.69 100 VAL A N 1
ATOM 812 C CA . VAL A 1 100 ? -16.455 6.135 12.287 1.00 90.69 100 VAL A CA 1
ATOM 813 C C . VAL A 1 100 ? -15.223 5.663 13.054 1.00 90.69 100 VAL A C 1
ATOM 815 O O . VAL A 1 100 ? -15.228 4.565 13.611 1.00 90.69 100 VAL A O 1
ATOM 818 N N . ALA A 1 101 ? -14.174 6.488 13.106 1.00 92.19 101 ALA A N 1
ATOM 819 C CA . ALA A 1 101 ? -12.973 6.183 13.874 1.00 92.19 101 ALA A CA 1
ATOM 820 C C . ALA A 1 101 ? -13.286 6.046 15.376 1.00 92.19 101 AL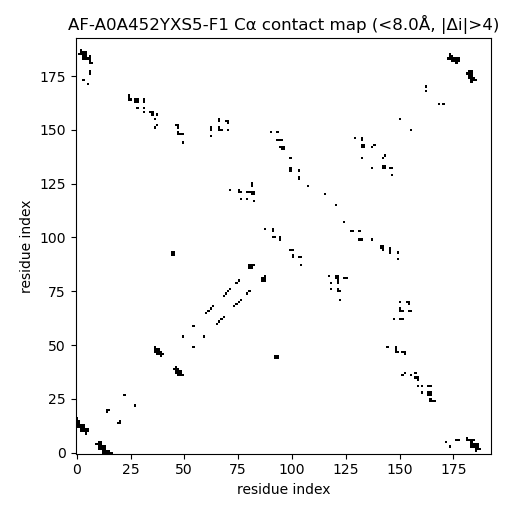A A C 1
ATOM 822 O O . ALA A 1 101 ? -12.852 5.081 16.005 1.00 92.19 101 ALA A O 1
ATOM 823 N N . SER A 1 102 ? -14.098 6.952 15.927 1.00 92.25 102 SER A N 1
ATOM 824 C CA . SER A 1 102 ? -14.533 6.914 17.330 1.00 92.25 102 SER A CA 1
ATOM 825 C C . SER A 1 102 ? -15.417 5.699 17.626 1.00 92.25 102 SER A C 1
ATOM 827 O O . SER A 1 102 ? -15.178 4.989 18.599 1.00 92.25 102 SER A O 1
ATOM 829 N N . GLU A 1 103 ? -16.370 5.371 16.746 1.00 92.06 103 GLU A N 1
ATOM 830 C CA . GLU A 1 103 ? -17.203 4.167 16.883 1.00 92.06 103 GLU A CA 1
ATOM 831 C C . GLU A 1 103 ? -16.352 2.885 16.912 1.00 92.06 103 GLU A C 1
ATOM 833 O O . GLU A 1 103 ? -16.598 1.976 17.712 1.00 92.06 103 GLU A O 1
ATOM 838 N N . LEU A 1 104 ? -15.342 2.793 16.041 1.00 92.50 104 LEU A N 1
ATOM 839 C CA . LEU A 1 104 ? -14.415 1.661 16.016 1.00 92.50 104 LEU A CA 1
ATOM 840 C C . LEU A 1 104 ? -13.553 1.600 17.275 1.00 92.50 104 LEU A C 1
ATOM 842 O O . LEU A 1 104 ? -13.380 0.516 17.836 1.00 92.50 104 LEU A O 1
ATOM 846 N N . HIS A 1 105 ? -13.054 2.745 17.739 1.00 92.62 105 HIS A N 1
ATOM 847 C CA . HIS A 1 105 ? -12.298 2.836 18.980 1.00 92.62 105 HIS A CA 1
ATOM 848 C C . HIS A 1 105 ? -13.110 2.298 20.167 1.00 92.62 105 HIS A C 1
ATOM 850 O O . HIS A 1 105 ? -12.649 1.405 20.883 1.00 92.62 105 HIS A O 1
ATOM 856 N N . ASP A 1 106 ? -14.353 2.754 20.325 1.00 91.00 106 ASP A N 1
ATOM 857 C CA . ASP A 1 106 ? -15.229 2.341 21.422 1.00 91.00 106 ASP A CA 1
ATOM 858 C C . ASP A 1 106 ? -15.558 0.844 21.363 1.00 91.00 106 ASP A C 1
ATOM 860 O O . ASP A 1 106 ? -15.489 0.144 22.379 1.00 91.00 106 ASP A O 1
ATOM 864 N N . LYS A 1 107 ? -15.825 0.309 20.164 1.00 88.81 107 LYS A N 1
ATOM 865 C CA . LYS A 1 107 ? -16.019 -1.136 19.945 1.00 88.81 107 LYS A CA 1
ATOM 866 C C . LYS A 1 107 ? -14.799 -1.948 20.372 1.00 88.81 107 LYS A C 1
ATOM 868 O O . LYS A 1 107 ? -14.938 -2.997 21.005 1.00 88.81 107 LYS A O 1
ATOM 873 N N . TRP A 1 108 ? -13.597 -1.480 20.048 1.00 89.88 108 TRP A N 1
ATOM 874 C CA . TRP A 1 108 ? -12.361 -2.184 20.383 1.00 89.88 108 TRP A CA 1
ATOM 875 C C . TRP A 1 108 ? -12.018 -2.133 21.872 1.00 89.88 108 TRP A C 1
ATOM 877 O O . TRP A 1 108 ? -11.394 -3.082 22.361 1.00 89.88 108 TRP A O 1
ATOM 887 N N . GLN A 1 109 ? -12.437 -1.083 22.586 1.00 83.00 109 GLN A N 1
ATOM 888 C CA . GLN A 1 109 ? -12.273 -0.946 24.037 1.00 83.00 109 GLN A CA 1
ATOM 889 C C . GLN A 1 109 ? -13.336 -1.727 24.822 1.00 83.00 109 GLN A C 1
ATOM 891 O O . GLN A 1 109 ? -13.013 -2.387 25.812 1.00 83.00 109 GLN A O 1
ATOM 896 N N . GLY A 1 110 ? -14.591 -1.721 24.362 1.00 69.75 110 GLY A N 1
ATOM 897 C CA . GLY A 1 110 ? -15.697 -2.449 24.994 1.00 69.75 110 GLY A CA 1
ATOM 898 C C . GLY A 1 110 ? -15.506 -3.971 25.000 1.00 69.75 110 GLY A C 1
ATOM 899 O O . GLY A 1 110 ? -16.009 -4.658 25.889 1.00 69.75 110 GLY A O 1
ATOM 900 N N . ASN A 1 111 ? -14.709 -4.5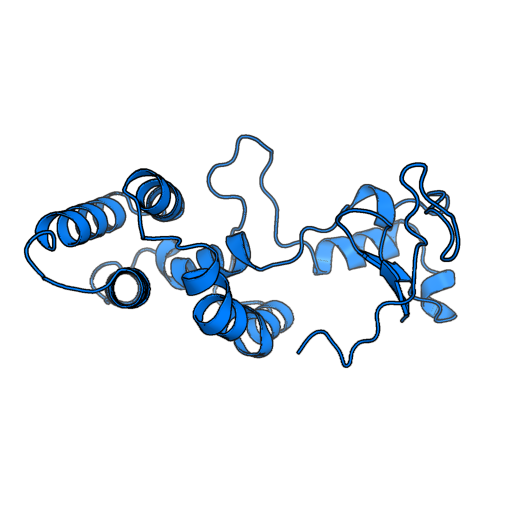02 24.066 1.00 63.72 111 ASN A N 1
ATOM 901 C CA . ASN A 1 111 ? -14.470 -5.938 23.916 1.00 63.72 111 ASN A CA 1
ATOM 902 C C . ASN A 1 111 ? -13.372 -6.514 24.841 1.00 63.72 111 ASN A C 1
ATOM 904 O O . ASN A 1 111 ? -12.996 -7.675 24.697 1.00 63.72 111 ASN A O 1
ATOM 908 N N . ARG A 1 112 ? -12.862 -5.753 25.825 1.00 57.03 112 ARG A N 1
ATOM 909 C CA . ARG A 1 112 ? -11.829 -6.221 26.783 1.00 57.03 112 ARG A CA 1
ATOM 910 C C . ARG A 1 112 ? -12.248 -7.427 27.648 1.00 57.03 112 ARG A C 1
ATOM 912 O O . ARG A 1 112 ? -11.397 -8.004 28.315 1.00 57.03 112 ARG A O 1
ATOM 919 N N . ARG A 1 113 ? -13.534 -7.805 27.662 1.00 50.56 113 ARG A N 1
ATOM 920 C CA . ARG A 1 113 ? -14.075 -8.922 28.467 1.00 50.56 113 ARG A CA 1
ATOM 921 C C . ARG A 1 113 ? -14.043 -10.290 27.783 1.00 50.56 113 ARG A C 1
ATOM 923 O O . ARG A 1 113 ? -14.349 -11.280 28.439 1.00 50.56 113 ARG A O 1
ATOM 930 N N . SER A 1 114 ? -13.705 -10.374 26.500 1.00 55.00 114 SER A N 1
ATOM 931 C CA . SER A 1 114 ? -13.675 -11.654 25.791 1.00 55.00 114 SER A CA 1
ATOM 932 C C . SER A 1 114 ? -12.286 -12.289 25.871 1.00 55.00 114 SER A C 1
ATOM 934 O O . SER A 1 114 ? -11.301 -11.652 25.498 1.00 55.00 114 SER A O 1
ATOM 936 N N . SER A 1 115 ? -12.210 -13.545 26.311 1.00 57.31 115 SER A N 1
ATOM 937 C CA . SER A 1 115 ? -11.024 -14.416 26.328 1.00 57.31 115 SER A CA 1
ATOM 938 C C . SER A 1 115 ? -10.590 -14.835 24.913 1.00 57.31 115 SER A C 1
ATOM 940 O O . SER A 1 115 ? -10.492 -16.015 24.593 1.00 57.31 115 SER A O 1
ATOM 942 N N . ILE A 1 116 ? -10.378 -13.848 24.044 1.00 64.12 116 ILE A N 1
ATOM 943 C CA . ILE A 1 116 ? -9.970 -14.007 22.649 1.00 64.12 116 ILE A CA 1
ATOM 944 C C . ILE A 1 116 ? -8.437 -13.988 22.598 1.00 64.12 116 ILE A C 1
ATOM 946 O O . ILE A 1 116 ? -7.803 -13.120 23.205 1.00 64.12 116 ILE A O 1
ATOM 950 N N . SER A 1 117 ? -7.834 -14.959 21.906 1.00 66.69 117 SER A N 1
ATOM 951 C CA . SER A 1 117 ? -6.378 -15.030 21.725 1.00 66.69 117 SER A CA 1
ATOM 952 C C . SER A 1 117 ? -5.854 -13.827 20.920 1.00 66.69 117 SER A C 1
ATOM 954 O O . SER A 1 117 ? -6.613 -13.156 20.224 1.00 66.69 117 SER A O 1
ATOM 956 N N . LYS A 1 118 ? -4.554 -13.504 20.996 1.00 63.72 118 LYS A N 1
ATOM 957 C CA . LYS A 1 118 ? -3.995 -12.330 20.286 1.00 63.72 118 LYS A CA 1
ATOM 958 C C . LYS A 1 118 ? -4.158 -12.429 18.765 1.00 63.72 118 LYS A C 1
ATOM 960 O O . LYS A 1 118 ? -4.433 -11.417 18.111 1.00 63.72 118 LYS A O 1
ATOM 965 N N . GLU A 1 119 ? -3.998 -13.630 18.216 1.00 63.09 119 GLU A N 1
ATOM 966 C CA . GLU A 1 119 ? -4.247 -13.951 16.811 1.00 63.09 119 GLU A CA 1
ATOM 967 C C . GLU A 1 119 ? -5.698 -13.632 16.434 1.00 63.09 119 GLU A C 1
ATOM 969 O O . GLU A 1 119 ? -5.938 -12.860 15.502 1.00 63.09 119 GLU A O 1
ATOM 974 N N . ASP A 1 120 ? -6.651 -14.115 17.230 1.00 78.06 120 ASP A N 1
ATOM 975 C CA . ASP A 1 120 ? -8.074 -13.881 16.995 1.00 78.06 120 ASP A CA 1
ATOM 976 C C . ASP A 1 120 ? -8.447 -12.392 17.126 1.00 78.06 120 ASP A C 1
ATOM 978 O O . ASP A 1 120 ? -9.308 -11.903 16.395 1.00 78.06 120 ASP A O 1
ATOM 982 N N . VAL A 1 121 ? -7.775 -11.624 18.000 1.00 86.69 121 VAL A N 1
ATOM 983 C CA . VAL A 1 121 ? -8.023 -10.177 18.163 1.00 86.69 121 VAL A CA 1
ATOM 984 C C . VAL A 1 121 ? -7.705 -9.398 16.884 1.00 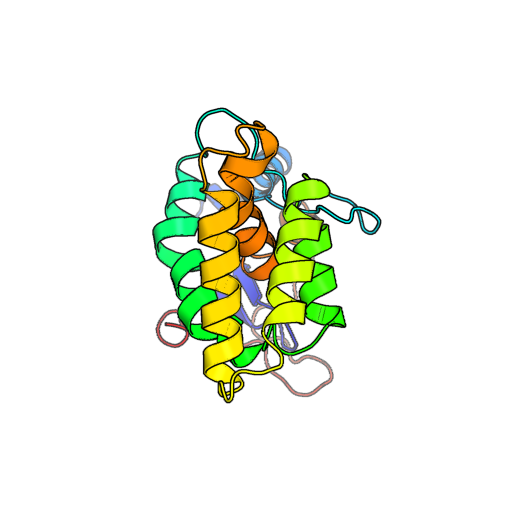86.69 121 VAL A C 1
ATOM 986 O O . VAL A 1 121 ? -8.457 -8.488 16.530 1.00 86.69 121 VAL A O 1
ATOM 989 N N . ASN A 1 122 ? -6.615 -9.722 16.180 1.00 90.19 122 ASN A N 1
ATOM 990 C CA . ASN A 1 122 ? -6.235 -8.984 14.971 1.00 90.19 122 ASN A CA 1
ATOM 991 C C . ASN A 1 122 ? -7.219 -9.228 13.828 1.00 90.19 122 ASN A C 1
ATOM 993 O O . ASN A 1 122 ? -7.689 -8.267 13.216 1.00 90.19 122 ASN A O 1
ATOM 997 N N . ALA A 1 123 ? -7.558 -10.494 13.583 1.00 90.69 123 ALA A N 1
ATOM 998 C CA . ALA A 1 123 ? -8.549 -10.864 12.581 1.00 90.69 123 ALA A CA 1
ATOM 999 C C . ALA A 1 123 ? -9.925 -10.266 12.919 1.00 90.69 123 ALA A C 1
ATOM 1001 O O . ALA A 1 123 ? -10.532 -9.604 12.078 1.00 90.69 123 ALA A O 1
ATOM 1002 N N . ALA A 1 124 ? -10.380 -10.392 14.171 1.00 90.75 124 ALA A N 1
ATOM 1003 C CA . ALA A 1 124 ? -11.673 -9.864 14.601 1.00 90.75 124 ALA A CA 1
ATOM 1004 C C . ALA A 1 124 ? -11.771 -8.338 14.446 1.00 90.75 124 ALA A C 1
ATOM 1006 O O . ALA A 1 12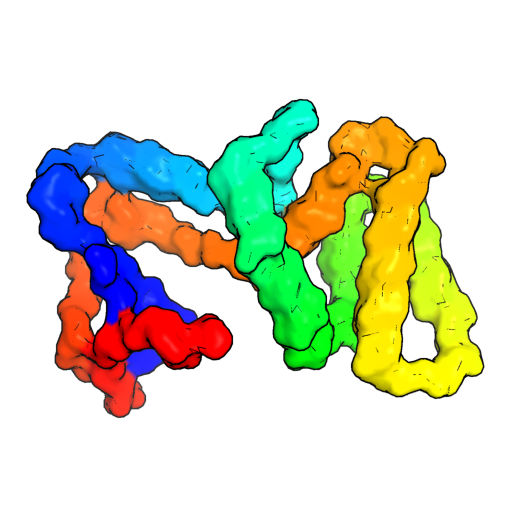4 ? -12.765 -7.833 13.923 1.00 90.75 124 ALA A O 1
ATOM 1007 N N . ARG A 1 125 ? -10.744 -7.586 14.864 1.00 93.06 125 ARG A N 1
ATOM 1008 C CA . ARG A 1 125 ? -10.734 -6.117 14.739 1.00 93.06 125 ARG A CA 1
ATOM 1009 C C . ARG A 1 125 ? -10.663 -5.665 13.282 1.00 93.06 125 ARG A C 1
ATOM 1011 O O . ARG A 1 125 ? -11.329 -4.692 12.925 1.00 93.06 125 ARG A O 1
ATOM 1018 N N . TRP A 1 126 ? -9.931 -6.389 12.433 1.00 95.00 126 TRP A N 1
ATOM 1019 C CA . TRP A 1 126 ? -9.911 -6.133 10.993 1.00 95.00 126 TRP A CA 1
ATOM 1020 C C . TRP A 1 126 ? -11.283 -6.360 10.340 1.00 95.00 126 TRP A C 1
ATOM 1022 O O . TRP A 1 126 ? -11.748 -5.508 9.582 1.00 95.00 126 TRP A O 1
ATOM 1032 N N . GLU A 1 127 ? -11.984 -7.447 10.676 1.00 93.56 127 GLU A N 1
ATOM 1033 C CA . GLU A 1 127 ? -13.347 -7.696 10.180 1.00 93.56 127 GLU A CA 1
ATOM 1034 C C . GLU A 1 127 ? -14.354 -6.644 10.665 1.00 93.56 127 GLU A C 1
ATOM 1036 O O . GLU A 1 127 ? -15.195 -6.172 9.892 1.00 93.56 127 GLU A O 1
ATOM 1041 N N . GLN A 1 128 ? -14.246 -6.212 11.925 1.00 92.56 128 GLN A N 1
ATOM 1042 C CA . GLN A 1 128 ? -15.067 -5.126 12.472 1.00 92.56 128 GLN A CA 1
ATOM 1043 C C . GLN A 1 128 ? -14.845 -3.809 11.723 1.00 92.56 128 GLN A C 1
ATOM 1045 O O . GLN A 1 128 ? -15.814 -3.111 11.409 1.00 92.56 128 GLN A O 1
ATOM 1050 N N . LEU A 1 129 ? -13.589 -3.485 11.404 1.00 94.19 129 LEU A N 1
ATOM 1051 C CA . LEU A 1 129 ? -13.232 -2.318 10.602 1.00 94.19 129 LEU A CA 1
ATOM 1052 C C . LEU A 1 129 ? -13.847 -2.397 9.204 1.00 94.19 129 LEU A C 1
ATOM 1054 O O . LEU A 1 129 ? -14.539 -1.462 8.799 1.00 94.19 129 LEU A O 1
ATOM 1058 N N . LYS A 1 130 ? -13.668 -3.519 8.492 1.00 93.12 130 LYS A N 1
ATOM 1059 C CA . LYS A 1 130 ? -14.245 -3.715 7.150 1.00 93.12 130 LYS A CA 1
ATOM 1060 C C . LYS A 1 130 ? -15.762 -3.560 7.170 1.00 93.12 130 LYS A C 1
ATOM 1062 O O . LYS A 1 130 ? -16.305 -2.785 6.388 1.00 93.12 130 LYS A O 1
ATOM 1067 N N . THR A 1 131 ? -16.429 -4.228 8.108 1.00 91.38 131 THR A N 1
ATOM 1068 C CA . THR A 1 131 ? -17.892 -4.190 8.248 1.00 91.38 131 THR A CA 1
ATOM 1069 C C . THR A 1 131 ? -18.400 -2.780 8.540 1.00 91.38 131 THR A C 1
ATOM 1071 O O . THR A 1 131 ? -19.396 -2.350 7.965 1.00 91.38 131 THR A O 1
ATOM 1074 N N . THR A 1 132 ? -17.712 -2.036 9.409 1.00 90.94 132 THR A N 1
ATOM 1075 C CA . THR A 1 132 ? -18.126 -0.676 9.786 1.00 90.94 132 THR A CA 1
ATOM 1076 C C . THR A 1 132 ? -17.935 0.295 8.616 1.00 90.94 132 THR A C 1
ATOM 1078 O O . THR A 1 132 ? -18.862 1.034 8.288 1.00 90.94 132 THR A O 1
ATOM 1081 N N . LEU A 1 133 ? -16.800 0.222 7.908 1.00 88.88 133 LEU A N 1
ATOM 1082 C CA . LEU A 1 133 ? -16.511 1.060 6.734 1.00 88.88 133 LEU A CA 1
ATOM 1083 C C . LEU A 1 133 ? -17.392 0.743 5.520 1.00 88.88 133 LEU A C 1
ATOM 1085 O O . LEU A 1 133 ? -17.679 1.625 4.716 1.00 88.88 133 LEU A O 1
ATOM 1089 N N . GLN A 1 134 ? -17.822 -0.510 5.373 1.00 83.69 134 GLN A N 1
ATOM 1090 C CA . GLN A 1 134 ? -18.720 -0.940 4.298 1.00 83.69 134 GLN A CA 1
ATOM 1091 C C . GLN A 1 134 ? -20.198 -0.797 4.672 1.00 83.69 134 GLN A C 1
ATOM 1093 O O . GLN A 1 134 ? -21.071 -0.971 3.818 1.00 83.69 134 GLN A O 1
ATOM 1098 N N . SER A 1 135 ? -20.503 -0.470 5.931 1.00 79.81 135 SER A N 1
ATOM 1099 C CA . SER A 1 135 ? -21.877 -0.246 6.351 1.00 79.81 135 SER A CA 1
ATOM 1100 C C . SER A 1 135 ? -22.443 0.971 5.615 1.00 79.81 135 SER A C 1
ATOM 1102 O O . SER A 1 135 ? -21.877 2.063 5.619 1.00 79.81 135 SER A O 1
ATOM 1104 N N . GLY A 1 136 ? -23.610 0.809 4.988 1.00 64.44 136 GLY A N 1
ATOM 1105 C CA . GLY A 1 136 ? -24.275 1.881 4.236 1.00 64.44 136 GLY A CA 1
ATOM 1106 C C . GLY A 1 136 ? -24.735 3.077 5.083 1.00 64.44 136 GLY A C 1
ATOM 1107 O O . GLY A 1 136 ? -25.413 3.955 4.550 1.00 64.44 136 GLY A O 1
ATOM 1108 N N . LYS A 1 137 ? -24.396 3.098 6.381 1.00 65.50 137 LYS A N 1
ATOM 1109 C CA . LYS A 1 137 ? -24.654 4.188 7.327 1.00 65.50 137 LYS A CA 1
ATOM 1110 C C . LYS A 1 137 ? -23.765 5.404 7.054 1.00 65.50 137 LYS A C 1
ATOM 1112 O O . LYS A 1 137 ? -24.232 6.527 7.203 1.00 65.50 137 LYS A O 1
ATOM 1117 N N . HIS A 1 138 ? -22.537 5.194 6.573 1.00 62.94 138 HIS A N 1
ATOM 1118 C CA . HIS A 1 138 ? -21.565 6.262 6.330 1.00 62.94 138 HIS A CA 1
ATOM 1119 C C . HIS A 1 138 ? -21.273 6.385 4.827 1.00 62.94 138 HIS A C 1
ATOM 1121 O O . HIS A 1 138 ? -20.272 5.897 4.312 1.00 62.94 138 HIS A O 1
ATOM 1127 N N . LYS A 1 139 ? -22.189 7.024 4.084 1.00 58.19 139 LYS A N 1
ATOM 1128 C CA . LYS A 1 139 ? -22.085 7.223 2.621 1.00 58.19 139 LYS A CA 1
ATOM 1129 C C . LYS A 1 139 ? -21.182 8.400 2.221 1.00 58.19 139 LYS A C 1
ATOM 1131 O O . LYS A 1 139 ? -21.395 9.012 1.174 1.00 58.19 139 LYS A O 1
ATOM 1136 N N . THR A 1 140 ? -20.192 8.761 3.032 1.00 62.94 140 THR A N 1
ATOM 1137 C CA . THR A 1 140 ? -19.232 9.801 2.651 1.00 62.94 140 THR A CA 1
ATOM 1138 C C . THR A 1 140 ? -18.295 9.260 1.569 1.00 62.94 140 THR A C 1
ATOM 1140 O O . THR A 1 140 ? -17.798 8.134 1.635 1.00 62.94 140 THR A O 1
ATOM 1143 N N . GLN A 1 141 ? -18.045 10.067 0.533 1.00 59.09 141 GLN A N 1
ATOM 1144 C CA . GLN A 1 141 ? -17.230 9.688 -0.631 1.00 59.09 141 GLN A CA 1
ATOM 1145 C C . GLN A 1 141 ? -15.819 9.196 -0.242 1.00 59.09 141 GLN A C 1
ATOM 1147 O O . GLN A 1 141 ? -15.235 8.388 -0.963 1.00 59.09 141 GLN A O 1
ATOM 1152 N N . GLY A 1 142 ? -15.301 9.643 0.909 1.00 65.06 142 GLY A N 1
ATOM 1153 C CA . GLY A 1 142 ? -13.982 9.282 1.433 1.00 65.06 142 GLY A CA 1
ATOM 1154 C C . GLY A 1 142 ? -13.870 7.884 2.054 1.00 65.06 142 GLY A C 1
ATOM 1155 O O . GLY A 1 142 ? -12.760 7.368 2.134 1.00 65.06 142 GLY A O 1
ATOM 1156 N N . LEU A 1 143 ? -14.973 7.241 2.457 1.00 75.75 143 LEU A N 1
ATOM 1157 C CA . LEU A 1 143 ? -14.921 5.923 3.114 1.00 75.75 143 LEU A CA 1
ATOM 1158 C C . LEU A 1 143 ? -14.955 4.753 2.134 1.00 75.75 143 LEU A C 1
ATOM 1160 O O . LEU A 1 143 ? -14.470 3.668 2.450 1.00 75.75 143 LEU A O 1
ATOM 1164 N N . ARG A 1 144 ? -15.446 4.984 0.909 1.00 79.69 144 ARG A N 1
ATOM 1165 C CA . ARG A 1 144 ? -15.623 3.948 -0.121 1.00 79.69 144 ARG A CA 1
ATOM 1166 C C . ARG A 1 144 ? -14.354 3.146 -0.414 1.00 79.69 144 ARG A C 1
ATOM 1168 O O . ARG A 1 144 ? -14.464 1.996 -0.823 1.00 79.69 144 ARG A O 1
ATOM 1175 N N . ARG A 1 145 ? -13.180 3.768 -0.273 1.00 87.50 145 ARG A N 1
ATOM 1176 C CA . ARG A 1 145 ? -11.869 3.164 -0.557 1.00 87.50 145 ARG A CA 1
ATOM 1177 C C . ARG A 1 145 ? -10.967 3.067 0.666 1.00 87.50 145 ARG A C 1
ATOM 1179 O O . ARG A 1 145 ? -9.788 2.765 0.524 1.00 87.50 145 ARG A O 1
ATOM 1186 N N . CYS A 1 146 ? -11.498 3.333 1.856 1.00 90.50 146 CYS A N 1
ATOM 1187 C CA . CYS A 1 146 ? -10.687 3.421 3.064 1.00 90.50 146 CYS A CA 1
ATOM 1188 C C . CYS A 1 146 ? -10.011 2.079 3.391 1.00 90.50 146 CYS A C 1
ATOM 1190 O O . CYS A 1 146 ? -8.848 2.056 3.785 1.00 90.50 146 CYS A O 1
ATOM 1192 N N . VAL A 1 147 ? -10.700 0.953 3.168 1.00 93.06 147 VAL A N 1
ATOM 1193 C CA . VAL A 1 147 ? -10.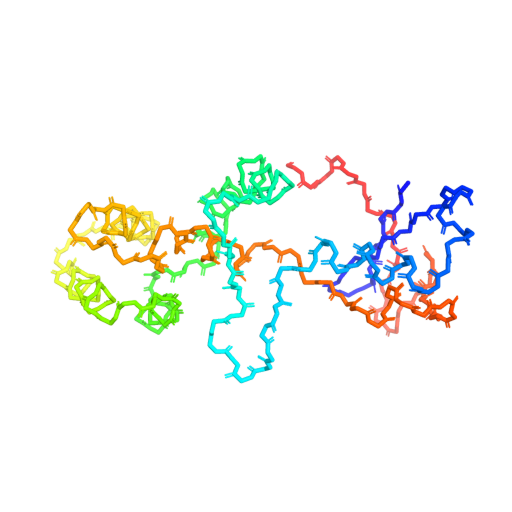118 -0.387 3.357 1.00 93.06 147 VAL A CA 1
ATOM 1194 C C . VAL A 1 147 ? -8.953 -0.605 2.394 1.00 93.06 147 VAL A C 1
ATOM 1196 O O . VAL A 1 147 ? -7.873 -1.019 2.816 1.00 93.06 147 VAL A O 1
ATOM 1199 N N . GLU A 1 148 ? -9.140 -0.305 1.107 1.00 93.62 148 GLU A N 1
ATOM 1200 C CA . GLU A 1 148 ? -8.077 -0.410 0.112 1.00 93.62 148 GLU A CA 1
ATOM 1201 C C . GLU A 1 148 ? -6.905 0.508 0.464 1.00 93.62 148 GLU A C 1
ATOM 1203 O O . GLU A 1 148 ? -5.768 0.054 0.490 1.00 93.62 148 GLU A O 1
ATOM 1208 N N . GLU A 1 149 ? -7.153 1.770 0.804 1.00 93.31 149 GLU A N 1
ATOM 1209 C CA . GLU A 1 149 ? -6.117 2.737 1.176 1.00 93.31 149 GLU A CA 1
ATOM 1210 C C . GLU A 1 149 ? -5.288 2.293 2.384 1.00 93.31 149 GLU A C 1
ATOM 1212 O O . GLU A 1 149 ? -4.065 2.463 2.367 1.00 93.31 149 GLU A O 1
ATOM 1217 N N . ILE A 1 150 ? -5.912 1.682 3.398 1.00 94.31 150 ILE A N 1
ATOM 1218 C CA . ILE A 1 150 ? -5.197 1.078 4.529 1.00 94.31 150 ILE A CA 1
ATOM 1219 C C . ILE A 1 150 ? -4.295 -0.048 4.017 1.00 94.31 150 ILE A C 1
ATOM 1221 O O . ILE A 1 150 ? -3.087 -0.012 4.246 1.00 94.31 150 ILE A O 1
ATOM 1225 N N . VAL A 1 151 ? -4.831 -1.002 3.249 1.00 95.81 151 VAL A N 1
ATOM 1226 C CA . VAL A 1 151 ? -4.036 -2.114 2.696 1.00 95.81 151 VAL A CA 1
ATOM 1227 C C . VAL A 1 151 ? -2.859 -1.589 1.868 1.00 95.81 151 VAL A C 1
ATOM 1229 O O . VAL A 1 151 ? -1.717 -1.987 2.108 1.00 95.81 151 VAL A O 1
ATOM 1232 N N . PHE A 1 152 ? -3.095 -0.647 0.952 1.00 95.56 152 PHE A N 1
ATOM 1233 C CA . PHE A 1 152 ? -2.046 -0.016 0.148 1.00 95.56 152 PHE A CA 1
ATOM 1234 C C . PHE A 1 152 ? -0.998 0.681 1.021 1.00 95.56 152 PHE A C 1
ATOM 1236 O O . PHE A 1 152 ? 0.192 0.549 0.754 1.00 95.56 152 PHE A O 1
ATOM 1243 N N . SER A 1 153 ? -1.402 1.378 2.084 1.00 93.25 153 SER A N 1
ATOM 1244 C CA . SER A 1 153 ? -0.476 2.098 2.967 1.00 93.25 153 SER A CA 1
ATOM 1245 C C . SER A 1 153 ? 0.546 1.179 3.634 1.00 93.25 153 SER A C 1
ATOM 1247 O O . SER A 1 153 ? 1.702 1.586 3.802 1.00 93.25 153 SER A O 1
ATOM 1249 N N . TYR A 1 154 ? 0.139 -0.049 3.962 1.00 93.56 154 TYR A N 1
ATOM 1250 C CA . TYR A 1 154 ? 0.966 -1.038 4.651 1.00 93.56 154 TYR A CA 1
ATOM 1251 C C . TYR A 1 154 ? 1.700 -2.015 3.725 1.00 93.56 154 TYR A C 1
ATOM 1253 O O . TYR A 1 154 ? 2.736 -2.546 4.121 1.00 93.56 154 TYR A O 1
ATOM 1261 N N . THR A 1 155 ? 1.189 -2.273 2.517 1.00 95.00 155 THR A N 1
ATOM 1262 C CA . THR A 1 155 ? 1.712 -3.347 1.645 1.00 95.00 155 THR A CA 1
ATOM 1263 C C . THR A 1 155 ? 2.257 -2.879 0.307 1.00 95.00 155 THR A C 1
ATOM 1265 O O . THR A 1 155 ? 3.044 -3.599 -0.306 1.00 95.00 155 THR A O 1
ATOM 1268 N N . TYR A 1 156 ? 1.866 -1.699 -0.174 1.00 95.31 156 TYR A N 1
ATOM 1269 C CA . TYR A 1 156 ? 2.283 -1.256 -1.496 1.00 95.31 156 TYR A CA 1
ATOM 1270 C C . TYR A 1 156 ? 3.759 -0.819 -1.490 1.00 95.31 156 TYR A C 1
ATOM 1272 O O . TYR A 1 156 ? 4.197 -0.127 -0.567 1.00 95.31 156 TYR A O 1
ATOM 1280 N N . PRO A 1 157 ? 4.559 -1.182 -2.510 1.00 91.75 157 PRO A N 1
ATOM 1281 C CA . PRO A 1 157 ? 5.967 -0.811 -2.556 1.00 91.75 157 PRO A CA 1
ATOM 1282 C C . PRO A 1 157 ? 6.151 0.708 -2.654 1.00 91.75 157 PRO A C 1
ATOM 1284 O O . PRO A 1 157 ? 5.522 1.392 -3.464 1.00 91.75 157 PRO A O 1
ATOM 1287 N N . ARG A 1 158 ? 7.076 1.237 -1.851 1.00 88.38 158 ARG A N 1
ATOM 1288 C CA . ARG A 1 158 ? 7.536 2.624 -1.965 1.00 88.38 158 ARG A CA 1
ATOM 1289 C C . ARG A 1 158 ? 8.641 2.683 -3.008 1.00 88.38 158 ARG A C 1
ATOM 1291 O O . ARG A 1 158 ? 9.673 2.039 -2.846 1.00 88.38 158 ARG A O 1
ATOM 1298 N N . LEU A 1 159 ? 8.398 3.431 -4.078 1.00 85.75 159 LEU A N 1
ATOM 1299 C CA . LEU A 1 159 ? 9.376 3.637 -5.137 1.00 85.75 159 LEU A CA 1
ATOM 1300 C C . LEU A 1 159 ? 10.259 4.832 -4.796 1.00 85.75 159 LEU A C 1
ATOM 1302 O O . LEU A 1 159 ? 9.753 5.922 -4.529 1.00 85.75 159 LEU A O 1
ATOM 1306 N N . ASP A 1 160 ? 11.568 4.613 -4.836 1.00 82.69 160 ASP A N 1
ATOM 1307 C CA . ASP A 1 160 ? 12.540 5.696 -4.841 1.00 82.69 160 ASP A CA 1
ATOM 1308 C C . ASP A 1 160 ? 12.525 6.360 -6.223 1.00 82.69 160 ASP A C 1
ATOM 1310 O O . ASP A 1 160 ? 12.956 5.785 -7.224 1.00 82.69 160 ASP A O 1
ATOM 1314 N N . MET A 1 161 ? 11.955 7.562 -6.283 1.00 77.69 161 MET A N 1
ATOM 1315 C CA . MET A 1 161 ? 11.760 8.283 -7.537 1.00 77.69 161 MET A CA 1
ATOM 1316 C C . MET A 1 161 ? 13.072 8.838 -8.095 1.00 77.69 161 MET A C 1
ATOM 1318 O O . MET A 1 161 ? 13.181 8.997 -9.310 1.00 77.69 161 MET A O 1
ATOM 1322 N N . GLU A 1 162 ? 14.060 9.131 -7.250 1.00 71.38 162 GLU A N 1
ATOM 1323 C CA . GLU A 1 162 ? 15.342 9.692 -7.690 1.00 71.38 162 GLU A CA 1
ATOM 1324 C C . GLU A 1 162 ? 16.150 8.631 -8.440 1.00 71.38 162 GLU A C 1
ATOM 1326 O O . GLU A 1 162 ? 16.640 8.882 -9.545 1.00 71.38 162 GLU A O 1
ATOM 1331 N N . GLY A 1 163 ? 16.155 7.399 -7.919 1.00 63.53 163 GLY A N 1
ATOM 1332 C CA . GLY A 1 163 ? 16.795 6.250 -8.561 1.00 63.53 163 GLY A CA 1
ATOM 1333 C C . GLY A 1 163 ? 16.201 5.872 -9.925 1.00 63.53 163 GLY A C 1
ATOM 1334 O O . GLY A 1 163 ? 16.921 5.344 -10.769 1.00 63.53 163 GLY A O 1
ATOM 1335 N N . VAL A 1 164 ? 14.917 6.164 -10.173 1.00 64.31 164 VAL A N 1
ATOM 1336 C CA . VAL A 1 164 ? 14.234 5.842 -11.445 1.00 64.31 164 VAL A CA 1
ATOM 1337 C C . VAL A 1 164 ? 14.416 6.933 -12.510 1.00 64.31 164 VAL A C 1
ATOM 1339 O O . VAL A 1 164 ? 14.413 6.631 -13.708 1.00 64.31 164 VAL A O 1
ATOM 1342 N N . LYS A 1 165 ? 14.556 8.199 -12.097 1.00 60.66 165 LYS A N 1
ATOM 1343 C CA . LYS A 1 165 ? 14.605 9.359 -13.005 1.00 60.66 165 LYS A CA 1
ATOM 1344 C C . LYS A 1 165 ? 16.000 9.661 -13.548 1.00 60.66 165 LYS A C 1
ATOM 1346 O O . LYS A 1 165 ? 16.106 10.206 -14.645 1.00 60.66 165 LYS A O 1
ATOM 1351 N N . ALA A 1 166 ? 17.051 9.323 -12.807 1.00 54.62 166 ALA A N 1
ATOM 1352 C CA . ALA A 1 166 ? 18.421 9.594 -13.220 1.00 54.62 166 ALA A CA 1
ATOM 1353 C C . ALA A 1 166 ? 18.915 8.568 -14.258 1.00 54.62 166 ALA A C 1
ATOM 1355 O O . ALA A 1 166 ? 18.867 7.363 -14.031 1.00 54.62 166 ALA A O 1
ATOM 1356 N N . HIS A 1 167 ? 19.429 9.054 -15.393 1.00 44.44 167 HIS A N 1
ATOM 1357 C CA . HIS A 1 167 ? 20.131 8.233 -16.394 1.00 44.44 167 HIS A CA 1
ATOM 1358 C C . HIS A 1 167 ? 21.496 7.730 -15.877 1.00 44.44 167 HIS A C 1
ATOM 1360 O O . HIS A 1 167 ? 22.009 6.726 -16.361 1.00 44.44 167 HIS A O 1
ATOM 1366 N N . GLU A 1 168 ? 22.050 8.420 -14.874 1.00 44.75 168 GLU A N 1
ATOM 1367 C CA . GLU A 1 168 ? 23.403 8.241 -14.331 1.00 44.75 168 GLU A CA 1
ATOM 1368 C C . GLU A 1 168 ? 23.406 7.931 -12.824 1.00 44.75 168 GLU A C 1
ATOM 1370 O O . GLU A 1 168 ? 24.390 8.195 -12.132 1.00 44.75 168 GLU A O 1
ATOM 1375 N N . SER A 1 169 ? 22.319 7.391 -12.261 1.00 45.09 169 SER A N 1
ATOM 1376 C CA . SER A 1 169 ? 22.405 6.875 -10.894 1.00 45.09 169 SER A CA 1
ATOM 1377 C C . SER A 1 169 ? 23.319 5.649 -10.914 1.00 45.09 169 SER A C 1
ATOM 1379 O O . SER A 1 169 ? 22.946 4.582 -11.408 1.00 45.09 169 SER A O 1
ATOM 1381 N N . PHE A 1 170 ? 24.545 5.807 -10.400 1.00 40.78 170 PHE A N 1
ATOM 1382 C CA . PHE A 1 170 ? 25.438 4.702 -10.050 1.00 40.78 170 PHE A CA 1
ATOM 1383 C C . PHE A 1 170 ? 24.719 3.835 -9.012 1.00 40.78 170 PHE A C 1
ATOM 1385 O O . PHE A 1 170 ? 24.857 3.996 -7.803 1.00 40.78 170 PHE A O 1
ATOM 1392 N N . THR A 1 171 ? 23.871 2.934 -9.490 1.00 48.75 171 THR A N 1
ATOM 1393 C CA . THR A 1 171 ? 23.334 1.860 -8.678 1.00 48.75 171 THR A CA 1
ATOM 1394 C C . THR A 1 171 ? 24.461 0.863 -8.522 1.00 48.75 171 THR A C 1
ATOM 1396 O O . THR A 1 171 ? 25.048 0.437 -9.517 1.00 48.75 171 THR A O 1
ATOM 1399 N N . GLU A 1 172 ? 24.771 0.516 -7.272 1.00 48.59 172 GLU A N 1
ATOM 1400 C CA . GLU A 1 172 ? 25.677 -0.580 -6.940 1.00 48.59 172 GLU A CA 1
ATOM 1401 C C . GLU A 1 172 ? 25.377 -1.760 -7.882 1.00 48.59 172 GLU A C 1
ATOM 1403 O O . GLU A 1 172 ? 24.281 -2.334 -7.870 1.00 48.59 172 GLU A O 1
ATOM 1408 N N . GLY A 1 173 ? 26.325 -2.044 -8.780 1.00 42.91 173 GLY A N 1
ATOM 1409 C CA . GLY A 1 173 ? 26.248 -3.134 -9.732 1.00 42.91 173 GLY A CA 1
ATOM 1410 C C . GLY A 1 173 ? 25.943 -4.466 -9.036 1.00 42.91 173 GLY A C 1
ATOM 1411 O O . GLY A 1 173 ? 26.284 -4.658 -7.866 1.00 42.91 173 GLY A O 1
ATOM 1412 N N . PRO A 1 174 ? 25.318 -5.416 -9.750 1.00 46.44 174 PRO A N 1
ATOM 1413 C CA . PRO A 1 174 ? 24.692 -6.614 -9.184 1.00 46.44 174 PRO A CA 1
ATOM 1414 C C . PRO A 1 174 ? 25.639 -7.656 -8.563 1.00 46.44 174 PRO A C 1
ATOM 1416 O O . PRO A 1 174 ? 25.248 -8.810 -8.456 1.00 46.44 174 PRO A O 1
ATOM 1419 N N . LEU A 1 175 ? 26.866 -7.284 -8.191 1.00 46.50 175 LEU A N 1
ATOM 1420 C CA . LEU A 1 175 ? 27.881 -8.131 -7.557 1.00 46.50 175 LEU A CA 1
ATOM 1421 C C . LEU A 1 175 ? 28.797 -7.352 -6.589 1.00 46.50 175 LEU A C 1
ATOM 1423 O O . LEU A 1 175 ? 29.817 -7.885 -6.153 1.00 46.50 175 LEU A O 1
ATOM 1427 N N . LEU A 1 176 ? 28.476 -6.097 -6.253 1.00 47.72 176 LEU A N 1
ATOM 1428 C CA . LEU A 1 176 ? 29.251 -5.357 -5.257 1.00 47.72 176 LEU A CA 1
ATOM 1429 C C . LEU A 1 176 ? 29.045 -5.956 -3.862 1.00 47.72 176 LEU A C 1
ATOM 1431 O O . LEU A 1 176 ? 27.937 -6.338 -3.468 1.00 47.72 176 LEU A O 1
ATOM 1435 N N . HIS A 1 177 ? 30.151 -6.062 -3.129 1.00 43.88 177 HIS A N 1
ATOM 1436 C CA . HIS A 1 177 ? 30.143 -6.387 -1.713 1.00 43.88 177 HIS A CA 1
ATOM 1437 C C . HIS A 1 177 ? 29.905 -5.093 -0.945 1.00 43.88 177 HIS A C 1
ATOM 1439 O O . HIS A 1 177 ? 30.698 -4.158 -1.032 1.00 43.88 177 HIS A O 1
ATOM 1445 N N . THR A 1 178 ? 28.811 -5.035 -0.188 1.00 48.62 178 THR A N 1
ATOM 1446 C CA . THR A 1 178 ? 28.595 -3.908 0.726 1.00 48.62 178 THR A CA 1
ATOM 1447 C C . THR A 1 178 ? 29.585 -3.987 1.900 1.00 48.62 178 THR A C 1
ATOM 1449 O O . THR A 1 178 ? 29.970 -5.098 2.270 1.00 48.62 178 THR A O 1
ATOM 1452 N N . PRO A 1 179 ? 29.943 -2.869 2.571 1.00 42.84 179 PRO A N 1
ATOM 1453 C CA . PRO A 1 179 ? 30.920 -2.838 3.678 1.00 42.84 179 PRO A CA 1
ATOM 1454 C C . PRO A 1 179 ? 30.569 -3.687 4.918 1.00 42.84 179 PRO A C 1
ATOM 1456 O O . PRO A 1 179 ? 31.268 -3.628 5.923 1.00 42.84 179 PRO A O 1
ATOM 1459 N N . LYS A 1 180 ? 29.444 -4.415 4.894 1.00 50.66 180 LYS A N 1
ATOM 1460 C CA . LYS A 1 180 ? 28.960 -5.305 5.960 1.00 50.66 180 LYS A CA 1
ATOM 1461 C C . LYS A 1 180 ? 28.839 -6.769 5.498 1.00 50.66 180 LYS A C 1
ATOM 1463 O O . LYS A 1 180 ? 27.948 -7.476 5.963 1.00 50.66 180 LYS A O 1
ATOM 1468 N N . ASP A 1 181 ? 29.693 -7.196 4.567 1.00 43.59 181 ASP A N 1
ATOM 1469 C CA . ASP A 1 181 ? 29.883 -8.594 4.137 1.00 43.59 181 ASP A CA 1
ATOM 1470 C C . ASP A 1 181 ? 28.644 -9.310 3.575 1.00 43.59 181 ASP A C 1
ATOM 1472 O O . ASP A 1 181 ? 28.474 -10.521 3.723 1.00 43.59 181 ASP A O 1
ATOM 1476 N N . ARG A 1 182 ? 27.755 -8.587 2.885 1.00 47.22 182 ARG A N 1
ATOM 1477 C CA . ARG A 1 182 ? 26.674 -9.215 2.105 1.00 47.22 182 ARG A CA 1
ATOM 1478 C C . ARG A 1 182 ? 26.796 -8.855 0.635 1.00 47.22 182 ARG A C 1
ATOM 1480 O O . ARG A 1 182 ? 26.751 -7.675 0.282 1.00 47.22 182 ARG A O 1
ATOM 1487 N N . ALA A 1 183 ? 26.923 -9.887 -0.199 1.00 49.62 183 ALA A N 1
ATOM 1488 C CA . ALA A 1 183 ? 26.915 -9.768 -1.649 1.00 49.62 183 ALA A CA 1
ATOM 1489 C C . ALA A 1 183 ? 25.510 -9.401 -2.160 1.00 49.62 183 ALA A C 1
ATOM 1491 O O . ALA A 1 183 ? 24.501 -9.968 -1.724 1.00 49.62 183 ALA A O 1
ATOM 1492 N N . CYS A 1 184 ? 25.441 -8.464 -3.105 1.00 51.28 184 CYS A N 1
ATOM 1493 C CA . CYS A 1 184 ? 24.227 -8.160 -3.859 1.00 51.28 184 CYS A CA 1
ATOM 1494 C C . CYS A 1 184 ? 23.894 -9.339 -4.788 1.00 51.28 184 CYS A C 1
ATOM 1496 O O . CYS A 1 184 ? 24.447 -9.459 -5.871 1.00 51.28 184 CYS A O 1
ATOM 1498 N N . LEU A 1 185 ? 23.026 -10.255 -4.354 1.00 51.34 185 LEU A N 1
ATOM 1499 C CA . LEU A 1 185 ? 22.676 -11.465 -5.109 1.00 51.34 185 LEU A CA 1
ATOM 1500 C C . LEU A 1 185 ? 21.385 -11.281 -5.922 1.00 51.34 185 LEU A C 1
ATOM 1502 O O . LEU A 1 185 ? 20.504 -10.488 -5.569 1.00 51.34 185 LEU A O 1
ATOM 1506 N N . ARG A 1 186 ? 21.241 -12.052 -7.009 1.00 50.41 186 ARG A N 1
ATOM 1507 C CA . ARG A 1 186 ? 19.976 -12.142 -7.759 1.00 50.41 186 ARG A CA 1
ATOM 1508 C C . ARG A 1 186 ? 18.877 -12.698 -6.855 1.00 50.41 186 ARG A C 1
ATOM 1510 O O . ARG A 1 186 ? 19.049 -13.757 -6.260 1.00 50.41 186 ARG A O 1
ATOM 1517 N N . SER A 1 187 ? 17.734 -12.018 -6.802 1.00 52.41 187 SER A N 1
ATOM 1518 C CA . SER A 1 187 ? 16.548 -12.532 -6.114 1.00 52.41 187 SER A CA 1
ATOM 1519 C C . SER A 1 187 ? 15.720 -13.374 -7.087 1.00 52.41 187 SER A C 1
ATOM 1521 O O . SER A 1 187 ? 15.330 -12.898 -8.158 1.00 52.41 187 SER A O 1
ATOM 1523 N N . ASN A 1 188 ? 15.496 -14.646 -6.748 1.00 38.50 188 ASN A N 1
ATOM 1524 C CA . ASN A 1 188 ? 14.749 -15.581 -7.584 1.00 38.50 188 ASN A CA 1
ATOM 1525 C C . ASN A 1 188 ? 13.242 -15.420 -7.326 1.00 38.50 188 ASN A C 1
ATOM 1527 O O . ASN A 1 188 ? 12.793 -15.549 -6.189 1.00 38.50 188 ASN A O 1
ATOM 1531 N N . ARG A 1 189 ? 12.449 -15.174 -8.381 1.00 40.16 189 ARG A N 1
ATOM 1532 C CA . ARG A 1 189 ? 10.989 -14.948 -8.270 1.00 40.16 189 ARG A CA 1
ATOM 1533 C C . ARG A 1 189 ? 10.222 -16.115 -7.631 1.00 40.16 189 ARG A C 1
ATOM 1535 O O . ARG A 1 189 ? 9.125 -15.901 -7.139 1.00 40.16 189 ARG A O 1
ATOM 1542 N N . SER A 1 190 ? 10.779 -17.323 -7.642 1.00 35.34 190 SER A N 1
ATOM 1543 C CA . SER A 1 190 ? 10.156 -18.545 -7.122 1.00 35.34 190 SER A CA 1
ATOM 1544 C C . SER A 1 190 ? 10.312 -18.761 -5.610 1.00 35.34 190 SER A C 1
ATOM 1546 O O . SER A 1 190 ? 9.758 -19.725 -5.101 1.00 35.34 190 SER A O 1
ATOM 1548 N N . GLN A 1 191 ? 11.040 -17.902 -4.885 1.00 33.97 191 GLN A N 1
ATOM 1549 C CA . GLN A 1 191 ? 11.240 -18.031 -3.428 1.00 33.97 191 GLN A CA 1
ATOM 1550 C C . GLN A 1 191 ? 10.494 -16.967 -2.595 1.00 33.97 191 GLN A C 1
ATOM 1552 O O . GLN A 1 191 ? 10.746 -16.843 -1.400 1.00 33.97 191 GLN A O 1
ATOM 1557 N N . GLN A 1 192 ? 9.604 -16.178 -3.209 1.00 36.19 192 GLN A N 1
ATOM 1558 C CA . GLN A 1 192 ? 8.864 -15.084 -2.551 1.00 36.19 192 GLN A CA 1
ATOM 1559 C C . GLN A 1 192 ? 7.330 -15.223 -2.613 1.00 36.19 192 GLN A C 1
ATOM 1561 O O . GLN A 1 192 ? 6.630 -14.255 -2.319 1.00 36.19 192 GLN A O 1
ATOM 1566 N N . LEU A 1 193 ? 6.812 -16.403 -2.969 1.00 32.03 193 LEU A N 1
ATOM 1567 C CA . LEU A 1 193 ? 5.388 -16.752 -2.880 1.00 32.03 193 LEU A CA 1
ATOM 1568 C C . LEU A 1 193 ? 5.184 -17.833 -1.819 1.00 32.03 193 LEU A C 1
ATOM 1570 O O . LEU A 1 193 ? 5.973 -18.804 -1.844 1.00 32.03 193 LEU A O 1
#

Secondary structure (DSSP, 8-state):
-EEEE-SSS-EEEE---HHHHT--HHHHHHHHHHH--B---TT-S--B---SSS--HHHHHHIIIIIHHIIIIIIHHHHTTTSSHHHHHHHHTT-S-HHHHHHHHHHHHHGGGS---HHHHHHHHHHHHHHHHHSTT---TTTTTHHHHHHHHHHSPPP-HHHHH-TT-----TTPBPTTS-B-PBPPGGG--